Protein AF-A0A8S9IH83-F1 (afdb_monomer)

pLDDT: mean 71.39, std 17.84, range [24.11, 93.56]

Secondary structure (DSSP, 8-state):
-------SSSSPEEEEE---GGG--SS-TT-HHHHHHHHHHHHHHHT-TTS-HHHHHHHHH-SSS-SEEEEEETBTTTB-TT-SS-HHHHHHHHHIIIIITTT-EEEEE-SS-HHHHHHHHHHS-----SEEEETTTTEEEETTTTEE-HHHHHHIIIII--HHHHHHHHHT-TT-EEPPGGG-BTTB--EE---TTHHHHHHHHHHHS-TT-EEE-TTS-EEEHHHHHHHHGGGTTTTTT--EEEEEEEEEEEEEETTEEEEEEEEEEEETTEEEEEEEEEEEEEETTTEEEEEEEEEEE-GGG-S-GGG-----

Organism: Brassica cretica (NCBI:txid69181)

Nearest PDB structures (foldseek):
  1tp6-assembly1_A  TM=5.539E-01  e=1.103E-03  Pseudomonas aeruginosa PAO1
  5bka-assembly1_B  TM=5.378E-01  e=5.089E-03  Streptomyces coelicolor A3(2)
  3s5c-assembly1_B  TM=4.365E-01  e=1.031E-02  uncultured organism
  5iep-assembly1_A  TM=4.487E-01  e=3.985E-02  synthetic construct
  3ke7-assembly1_A  TM=4.371E-01  e=4.482E-02  Parabacteroides distasonis ATCC 8503

Radius of gyration: 20.75 Å; Cα contacts (8 Å, |Δi|>4): 433; chains: 1; bounding box: 52×52×54 Å

Structure (mmCIF, N/CA/C/O backbone):
data_AF-A0A8S9IH83-F1
#
_entry.id   AF-A0A8S9IH83-F1
#
loop_
_atom_site.group_PDB
_atom_site.id
_atom_site.type_symbol
_atom_site.label_atom_id
_atom_site.label_alt_id
_atom_site.label_comp_id
_atom_site.label_asym_id
_atom_site.label_entity_id
_atom_site.label_seq_id
_atom_site.pdbx_PDB_ins_code
_atom_site.Cartn_x
_atom_site.Cartn_y
_atom_site.Cartn_z
_atom_site.occupancy
_atom_site.B_iso_or_equiv
_atom_site.auth_seq_id
_atom_site.auth_comp_id
_atom_site.auth_asym_id
_atom_site.auth_atom_id
_atom_site.pdbx_PDB_model_num
ATOM 1 N N . MET A 1 1 ? 0.457 14.745 -11.390 1.00 24.11 1 MET A N 1
ATOM 2 C CA . MET A 1 1 ? 1.390 14.369 -12.477 1.00 24.11 1 MET A CA 1
ATOM 3 C C . MET A 1 1 ? 2.700 13.972 -11.819 1.00 24.11 1 MET A C 1
ATOM 5 O O . MET A 1 1 ? 3.390 14.857 -11.338 1.00 24.11 1 MET A O 1
ATOM 9 N N . LEU A 1 2 ? 2.994 12.672 -11.710 1.00 27.72 2 LEU A N 1
ATOM 10 C CA . LEU A 1 2 ? 4.306 12.209 -11.247 1.00 27.72 2 LEU A CA 1
ATOM 11 C C . LEU A 1 2 ? 5.343 12.526 -12.332 1.00 27.72 2 LEU A C 1
ATOM 13 O O . LEU A 1 2 ? 5.216 12.048 -13.459 1.00 27.72 2 LEU A O 1
ATOM 17 N N . ILE A 1 3 ? 6.338 13.350 -12.006 1.00 25.12 3 ILE A N 1
ATOM 18 C CA . ILE A 1 3 ? 7.519 13.550 -12.850 1.00 25.12 3 ILE A CA 1
ATOM 19 C C . ILE A 1 3 ? 8.554 12.540 -12.373 1.00 25.12 3 ILE A C 1
ATOM 21 O O . ILE A 1 3 ? 8.961 12.558 -11.215 1.00 25.12 3 ILE A O 1
ATOM 25 N N . MET A 1 4 ? 8.946 11.623 -13.253 1.00 31.64 4 MET A N 1
ATOM 26 C CA . MET A 1 4 ? 9.902 10.569 -12.925 1.00 31.64 4 MET A CA 1
ATOM 27 C C . MET A 1 4 ? 11.182 10.839 -13.691 1.00 31.64 4 MET A C 1
ATOM 29 O O . MET A 1 4 ? 11.148 11.044 -14.901 1.00 31.64 4 MET A O 1
ATOM 33 N N . GLU A 1 5 ? 12.308 10.886 -12.987 1.00 30.52 5 GLU A N 1
ATOM 34 C CA . GLU A 1 5 ? 13.621 11.129 -13.578 1.00 30.52 5 GLU A CA 1
ATOM 35 C C . GLU A 1 5 ? 14.471 9.861 -13.438 1.00 30.52 5 GLU A C 1
ATOM 37 O O . GLU A 1 5 ? 14.475 9.191 -12.405 1.00 30.52 5 GLU A O 1
ATOM 42 N N . ARG A 1 6 ? 15.148 9.466 -14.519 1.00 37.12 6 ARG A N 1
ATOM 43 C CA . ARG A 1 6 ? 15.918 8.218 -14.570 1.00 37.12 6 ARG A CA 1
ATOM 44 C C . ARG A 1 6 ? 17.257 8.392 -13.852 1.00 37.12 6 ARG A C 1
ATOM 46 O O . ARG A 1 6 ? 18.105 9.168 -14.294 1.00 37.12 6 ARG A O 1
ATOM 53 N N . LEU A 1 7 ? 17.487 7.623 -12.788 1.00 37.28 7 LEU A N 1
ATOM 54 C CA . LEU A 1 7 ? 18.784 7.594 -12.112 1.00 37.28 7 LEU A CA 1
ATOM 55 C C . LEU A 1 7 ? 19.846 6.908 -12.986 1.00 37.28 7 LEU A C 1
ATOM 57 O O . LEU A 1 7 ? 19.602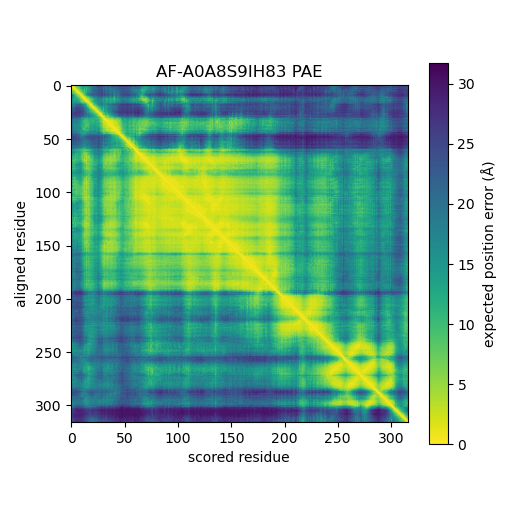 5.868 -13.594 1.00 37.28 7 LEU A O 1
ATOM 61 N N . LYS A 1 8 ? 21.047 7.497 -13.051 1.00 34.47 8 LYS A N 1
ATOM 62 C CA . LYS A 1 8 ? 22.113 7.075 -13.979 1.00 34.47 8 LYS A CA 1
ATOM 63 C C . LYS A 1 8 ? 22.963 5.873 -13.528 1.00 34.47 8 LYS A C 1
ATOM 65 O O . LYS A 1 8 ? 23.776 5.426 -14.327 1.00 34.47 8 LYS A O 1
ATOM 70 N N . SER A 1 9 ? 22.824 5.345 -12.308 1.00 39.47 9 SER A N 1
ATOM 71 C CA . SER A 1 9 ? 23.530 4.133 -11.813 1.00 39.47 9 SER A CA 1
ATOM 72 C C . SER A 1 9 ? 23.097 3.808 -10.363 1.00 39.47 9 SER A C 1
ATOM 74 O O . SER A 1 9 ? 22.584 4.723 -9.710 1.00 39.47 9 SER A O 1
ATOM 76 N N . PRO A 1 10 ? 23.301 2.582 -9.818 1.00 42.28 10 PRO A N 1
ATOM 77 C CA . PRO A 1 10 ? 22.746 2.157 -8.515 1.00 42.28 10 PRO A CA 1
ATOM 78 C C . PRO A 1 10 ? 23.241 3.000 -7.324 1.00 42.28 10 PRO A C 1
ATOM 80 O O . PRO A 1 10 ? 24.338 3.563 -7.410 1.00 42.28 10 PRO A O 1
ATOM 83 N N . PRO A 1 11 ? 22.456 3.106 -6.232 1.00 45.12 11 PRO A N 1
ATOM 84 C CA . PRO A 1 11 ? 21.514 2.087 -5.759 1.00 45.12 11 PRO A CA 1
ATOM 85 C C . PRO A 1 11 ? 20.091 2.189 -6.314 1.00 45.12 11 PRO A C 1
ATOM 87 O O . PRO A 1 11 ? 19.719 3.229 -6.859 1.00 45.12 11 PRO A O 1
ATOM 90 N N . PRO A 1 12 ? 19.314 1.099 -6.188 1.00 51.22 12 PRO A N 1
ATOM 91 C CA . PRO A 1 12 ? 17.915 1.085 -6.570 1.00 51.22 12 PRO A CA 1
ATOM 92 C C . PRO A 1 12 ? 17.086 2.064 -5.744 1.00 51.22 12 PRO A C 1
ATOM 94 O O . PRO A 1 12 ? 17.230 2.149 -4.527 1.00 51.22 12 PRO A O 1
ATOM 97 N N . LEU A 1 13 ? 16.210 2.795 -6.422 1.00 48.22 13 LEU A N 1
ATOM 98 C CA . LEU A 1 13 ? 15.281 3.728 -5.799 1.00 48.22 13 LEU A CA 1
ATOM 99 C C . LEU A 1 13 ? 13.896 3.082 -5.720 1.00 48.22 13 LEU A C 1
ATOM 101 O O . LEU A 1 13 ? 13.363 2.641 -6.738 1.00 48.22 13 LEU A O 1
ATOM 105 N N . MET A 1 14 ? 13.311 3.050 -4.525 1.00 50.41 14 MET A N 1
ATOM 106 C CA . MET A 1 14 ? 11.895 2.743 -4.332 1.00 50.41 14 MET A CA 1
ATOM 107 C C . MET A 1 14 ? 11.146 4.063 -4.161 1.00 50.41 14 MET A C 1
ATOM 109 O O . MET A 1 14 ? 11.411 4.805 -3.216 1.00 50.41 14 MET A O 1
ATOM 113 N N . ILE A 1 15 ? 10.236 4.368 -5.082 1.00 53.69 15 ILE A N 1
ATOM 114 C CA . ILE A 1 15 ? 9.310 5.493 -4.939 1.00 53.69 15 ILE A CA 1
ATOM 115 C C . ILE A 1 15 ? 7.972 4.904 -4.525 1.00 53.69 15 ILE A C 1
ATOM 117 O O . ILE A 1 15 ? 7.373 4.146 -5.288 1.00 53.69 15 ILE A O 1
ATOM 121 N N . VAL A 1 16 ? 7.522 5.245 -3.321 1.00 51.72 16 VAL A N 1
ATOM 122 C CA . VAL A 1 16 ? 6.195 4.871 -2.841 1.00 51.72 16 VAL A CA 1
ATOM 123 C C . VAL A 1 16 ? 5.310 6.110 -2.883 1.00 51.72 16 VAL A C 1
ATOM 125 O O . VAL A 1 16 ? 5.568 7.075 -2.164 1.00 51.72 16 VAL A O 1
ATOM 128 N N . SER A 1 17 ? 4.321 6.120 -3.774 1.00 42.28 17 SER A N 1
ATOM 129 C CA . SER A 1 17 ? 3.335 7.196 -3.864 1.00 42.28 17 SER A CA 1
ATOM 130 C C . SER A 1 17 ? 2.022 6.740 -3.251 1.00 42.28 17 SER A C 1
ATOM 132 O O . SER A 1 17 ? 1.387 5.825 -3.774 1.00 42.28 17 SER A O 1
ATOM 134 N N . ASP A 1 18 ? 1.653 7.444 -2.185 1.00 41.44 18 ASP A N 1
ATOM 135 C CA . ASP A 1 18 ? 0.446 7.277 -1.384 1.00 41.44 18 ASP A CA 1
ATOM 136 C C . ASP A 1 18 ? 0.388 5.922 -0.664 1.00 41.44 18 ASP A C 1
ATOM 138 O O . ASP A 1 18 ? 0.221 4.852 -1.244 1.00 41.44 18 ASP A O 1
ATOM 142 N N . LEU A 1 19 ? 0.636 5.979 0.639 1.00 38.19 19 LEU A N 1
ATOM 143 C CA . LEU A 1 19 ? 0.446 4.866 1.548 1.00 38.19 19 LEU A CA 1
ATOM 144 C C . LEU A 1 19 ? -0.751 5.247 2.399 1.00 38.19 19 LEU A C 1
ATOM 146 O O . LEU A 1 19 ? -0.676 6.233 3.129 1.00 38.19 19 LEU A O 1
ATOM 150 N N . ASP A 1 20 ? -1.799 4.423 2.400 1.00 34.16 20 ASP A N 1
ATOM 151 C CA . ASP A 1 20 ? -2.543 4.253 3.645 1.00 34.16 20 ASP A CA 1
ATOM 152 C C . ASP A 1 20 ? -1.481 4.001 4.730 1.00 34.16 20 ASP A C 1
ATOM 154 O O . ASP A 1 20 ? -0.644 3.107 4.559 1.00 34.16 20 ASP A O 1
ATOM 158 N N . HIS A 1 21 ? -1.474 4.805 5.801 1.00 36.12 21 HIS A N 1
ATOM 159 C CA . HIS A 1 21 ? -0.436 4.925 6.849 1.00 36.12 21 HIS A CA 1
ATOM 160 C C . HIS A 1 21 ? 0.110 3.597 7.433 1.00 36.12 21 HIS A C 1
ATOM 162 O O . HIS A 1 21 ? 1.121 3.571 8.121 1.00 36.12 21 HIS A O 1
ATOM 168 N N . THR A 1 22 ? -0.498 2.465 7.091 1.00 34.47 22 THR A N 1
ATOM 169 C CA . THR A 1 22 ? -0.057 1.080 7.315 1.00 34.47 22 THR A CA 1
ATOM 170 C C . THR A 1 22 ? 1.342 0.698 6.807 1.00 34.47 22 THR A C 1
ATOM 172 O O . THR A 1 22 ? 1.800 -0.391 7.135 1.00 34.47 22 THR A O 1
ATOM 175 N N . MET A 1 23 ? 2.027 1.519 6.001 1.00 30.81 23 MET A N 1
ATOM 176 C CA . MET A 1 23 ? 3.335 1.179 5.402 1.00 30.81 23 MET A CA 1
ATOM 177 C C . MET A 1 23 ? 4.493 2.100 5.824 1.00 30.81 23 MET A C 1
ATOM 179 O O . MET A 1 23 ? 5.610 1.924 5.345 1.00 30.81 23 MET A O 1
ATOM 183 N N . VAL A 1 24 ? 4.266 3.067 6.719 1.00 31.06 24 VAL A N 1
ATOM 184 C CA . VAL A 1 24 ? 5.330 3.955 7.219 1.00 31.06 24 VAL A CA 1
ATOM 185 C C . VAL A 1 24 ? 5.389 3.866 8.737 1.00 31.06 24 VAL A C 1
ATOM 187 O O . VAL A 1 24 ? 4.873 4.730 9.433 1.00 31.06 24 VAL A O 1
ATOM 190 N N . ASP A 1 25 ? 6.040 2.826 9.251 1.00 30.25 25 ASP A N 1
ATOM 191 C CA . ASP A 1 25 ? 6.576 2.880 10.609 1.00 30.25 25 ASP A CA 1
ATOM 192 C C . ASP A 1 25 ? 8.079 2.586 10.574 1.00 30.25 25 ASP A C 1
ATOM 194 O O . ASP A 1 25 ? 8.547 1.654 9.915 1.00 30.25 25 ASP A O 1
ATOM 198 N N . HIS A 1 26 ? 8.842 3.455 11.231 1.00 33.00 26 HIS A N 1
ATOM 199 C CA . HIS A 1 26 ? 10.293 3.562 11.134 1.00 33.00 26 HIS A CA 1
ATOM 200 C C . HIS A 1 26 ? 11.048 2.634 12.088 1.00 33.00 26 HIS A C 1
ATOM 202 O O . HIS A 1 26 ? 12.281 2.659 12.110 1.00 33.00 26 HIS A O 1
ATOM 208 N N . GLN A 1 27 ? 10.351 1.799 12.854 1.00 30.80 27 GLN A N 1
ATOM 209 C CA . GLN A 1 27 ? 10.984 0.825 13.747 1.00 30.80 27 GLN A CA 1
ATOM 210 C C . GLN A 1 27 ? 10.304 -0.540 13.759 1.00 30.80 27 GLN A C 1
ATOM 212 O O . GLN A 1 27 ? 10.763 -1.427 14.481 1.00 30.80 27 GLN A O 1
ATOM 217 N N . ASP A 1 28 ? 9.267 -0.741 12.947 1.00 33.19 28 ASP A N 1
ATOM 218 C CA . ASP A 1 28 ? 8.479 -1.952 13.067 1.00 33.19 28 ASP A CA 1
ATOM 219 C C . ASP A 1 28 ? 9.041 -3.077 12.191 1.00 33.19 28 ASP A C 1
ATOM 221 O O . ASP A 1 28 ? 8.960 -3.070 10.958 1.00 33.19 28 ASP A O 1
ATOM 225 N N . HIS A 1 29 ? 9.605 -4.088 12.853 1.00 36.22 29 HIS A N 1
ATOM 226 C CA . HIS A 1 29 ? 9.922 -5.382 12.249 1.00 36.22 29 HIS A CA 1
ATOM 227 C C . HIS A 1 29 ? 8.660 -6.122 11.753 1.00 36.22 29 HIS A C 1
ATOM 229 O O . HIS A 1 29 ? 8.781 -7.207 11.185 1.00 36.22 29 HIS A O 1
ATOM 235 N N . ASP A 1 30 ? 7.477 -5.522 11.908 1.00 37.59 30 ASP A N 1
ATOM 236 C CA . ASP A 1 30 ? 6.177 -6.126 11.644 1.00 37.59 30 ASP A CA 1
ATOM 237 C C . ASP A 1 30 ? 5.460 -5.568 10.401 1.00 37.59 30 ASP A C 1
ATOM 239 O O . ASP A 1 30 ? 4.333 -5.975 10.105 1.00 37.59 30 ASP A O 1
ATOM 243 N N . ASN A 1 31 ? 6.107 -4.727 9.576 1.00 51.03 31 ASN A N 1
ATOM 244 C CA . ASN A 1 31 ? 5.566 -4.414 8.247 1.00 51.03 31 ASN A CA 1
ATOM 245 C C . ASN A 1 31 ? 5.813 -5.554 7.251 1.00 51.03 31 ASN A C 1
ATOM 247 O O . ASN A 1 31 ? 6.680 -5.507 6.371 1.00 51.03 31 ASN A O 1
ATOM 251 N N . LEU A 1 32 ? 5.049 -6.626 7.430 1.00 56.62 32 LEU A N 1
ATOM 252 C CA . LEU A 1 32 ? 5.285 -7.908 6.783 1.00 56.62 32 LEU A CA 1
ATOM 253 C C . LEU A 1 32 ? 5.215 -7.817 5.243 1.00 56.62 32 LEU A C 1
ATOM 255 O O . LEU A 1 32 ? 5.969 -8.513 4.564 1.00 56.62 32 LEU A O 1
ATOM 259 N N . SER A 1 33 ? 4.371 -6.946 4.672 1.00 52.59 33 SER A N 1
ATOM 260 C CA . SER A 1 33 ? 4.291 -6.752 3.215 1.00 52.59 33 SER A CA 1
ATOM 261 C C . SER A 1 33 ? 5.526 -6.052 2.651 1.00 52.59 33 SER A C 1
ATOM 263 O O . SER A 1 33 ? 6.037 -6.477 1.615 1.00 52.59 33 SER A O 1
ATOM 265 N N . LEU A 1 34 ? 6.065 -5.038 3.339 1.00 57.81 34 LEU A N 1
ATOM 266 C CA . LEU A 1 34 ? 7.340 -4.412 2.962 1.00 57.81 34 LEU A CA 1
ATOM 267 C C . LEU A 1 34 ? 8.513 -5.378 3.114 1.00 57.81 34 LEU A C 1
ATOM 269 O O . LEU A 1 34 ? 9.376 -5.442 2.238 1.00 57.81 34 LEU A O 1
ATOM 273 N N . LEU A 1 35 ? 8.525 -6.181 4.178 1.00 59.31 35 LEU A N 1
ATOM 274 C CA . LEU A 1 35 ? 9.513 -7.246 4.343 1.00 59.31 35 LEU A CA 1
ATOM 275 C C . LEU A 1 35 ? 9.432 -8.269 3.211 1.00 59.31 35 LEU A C 1
ATOM 277 O O . LEU A 1 35 ? 10.471 -8.684 2.696 1.00 59.31 35 LEU A O 1
ATOM 281 N N . ARG A 1 36 ? 8.222 -8.629 2.765 1.00 63.38 36 ARG A N 1
ATOM 282 C CA . ARG A 1 36 ? 8.041 -9.504 1.605 1.00 63.38 36 ARG A CA 1
ATOM 283 C C . ARG A 1 36 ? 8.519 -8.846 0.315 1.00 63.38 36 ARG A C 1
ATOM 285 O O . ARG A 1 36 ? 9.173 -9.520 -0.466 1.00 63.38 36 ARG A O 1
ATOM 292 N N . PHE A 1 37 ? 8.284 -7.552 0.098 1.00 62.06 37 PHE A N 1
ATOM 293 C CA . PHE A 1 37 ? 8.851 -6.838 -1.054 1.00 62.06 37 PHE A CA 1
ATOM 294 C C . PHE A 1 37 ? 10.375 -6.830 -1.049 1.00 62.06 37 PHE A C 1
ATOM 296 O O . PHE A 1 37 ? 10.987 -7.088 -2.084 1.00 62.06 37 PHE A O 1
ATOM 303 N N . ASN A 1 38 ? 10.981 -6.595 0.114 1.00 59.47 38 ASN A N 1
ATOM 304 C CA . ASN A 1 38 ? 12.427 -6.685 0.274 1.00 59.47 38 ASN A CA 1
ATOM 305 C C . ASN A 1 38 ? 12.916 -8.114 0.002 1.00 59.47 38 ASN A C 1
ATOM 307 O O . ASN A 1 38 ? 13.909 -8.290 -0.693 1.00 59.47 38 ASN A O 1
ATOM 311 N N . SER A 1 39 ? 12.192 -9.144 0.451 1.00 62.53 39 SER A N 1
ATOM 312 C CA . SER A 1 39 ? 12.498 -10.540 0.109 1.00 62.53 39 SER A CA 1
ATOM 313 C C . SER A 1 39 ? 12.382 -10.802 -1.394 1.00 62.53 39 SER A C 1
ATOM 315 O O . SER A 1 39 ? 13.299 -11.363 -1.973 1.00 62.53 39 SER A O 1
ATOM 317 N N . LEU A 1 40 ? 11.306 -10.366 -2.051 1.00 61.59 40 LEU A N 1
ATOM 318 C CA . LEU A 1 40 ? 11.108 -10.551 -3.493 1.00 61.59 40 LEU A CA 1
ATOM 319 C C . LEU A 1 40 ? 12.195 -9.841 -4.306 1.00 61.59 40 LEU A C 1
ATOM 321 O O . LEU A 1 40 ? 12.615 -10.324 -5.358 1.00 61.59 40 LEU A O 1
ATOM 325 N N . TRP A 1 41 ? 12.662 -8.701 -3.806 1.00 60.88 41 TRP A N 1
ATOM 326 C CA . TRP A 1 41 ? 13.792 -7.972 -4.359 1.00 60.88 41 TRP A CA 1
ATOM 327 C C . TRP A 1 41 ? 15.109 -8.747 -4.228 1.00 60.88 41 TRP A C 1
ATOM 329 O O . TRP A 1 41 ? 15.873 -8.858 -5.187 1.00 60.88 41 TRP A O 1
ATOM 339 N N . GLU A 1 42 ? 15.366 -9.315 -3.052 1.00 57.97 42 GLU A N 1
ATOM 340 C CA . GLU A 1 42 ? 16.519 -10.176 -2.774 1.00 57.97 42 GLU A CA 1
ATOM 341 C C . GLU A 1 42 ? 16.489 -11.467 -3.603 1.00 57.97 42 GLU A C 1
ATOM 343 O O . GLU A 1 42 ? 17.515 -11.892 -4.135 1.00 57.97 42 GLU A O 1
ATOM 348 N N . ASP A 1 43 ? 15.313 -12.060 -3.786 1.00 58.69 43 ASP A N 1
ATOM 349 C CA . ASP A 1 43 ? 15.116 -13.249 -4.614 1.00 58.69 43 ASP A CA 1
ATOM 350 C C . ASP A 1 43 ? 15.417 -12.934 -6.092 1.00 58.69 43 ASP A C 1
ATOM 352 O O . ASP A 1 43 ? 16.098 -13.708 -6.776 1.00 58.69 43 ASP A O 1
ATOM 356 N N . ALA A 1 44 ? 15.016 -11.746 -6.571 1.00 51.56 44 ALA A N 1
ATOM 357 C CA . ALA A 1 44 ? 15.399 -11.227 -7.889 1.00 51.56 44 ALA A CA 1
ATOM 358 C C . ALA A 1 44 ? 16.920 -11.032 -8.022 1.00 51.56 44 ALA A C 1
ATOM 360 O O . ALA A 1 44 ? 17.490 -11.254 -9.094 1.00 51.56 44 ALA A O 1
ATOM 361 N N . TYR A 1 45 ? 17.585 -10.628 -6.934 1.00 48.94 45 TYR A N 1
ATOM 362 C CA . TYR A 1 45 ? 19.035 -10.442 -6.874 1.00 48.94 45 TYR A CA 1
ATOM 363 C C . TYR A 1 45 ? 19.790 -11.777 -6.942 1.00 48.94 45 TYR A C 1
ATOM 365 O O . TYR A 1 45 ? 20.807 -11.882 -7.632 1.00 48.94 45 TYR A O 1
ATOM 373 N N . ARG A 1 46 ? 19.296 -12.807 -6.245 1.00 48.62 46 ARG A N 1
ATOM 374 C CA . ARG A 1 46 ? 20.000 -14.089 -6.066 1.00 48.62 46 ARG A CA 1
ATOM 375 C C . ARG A 1 46 ? 19.736 -15.117 -7.165 1.00 48.62 46 ARG A C 1
ATOM 377 O O . ARG A 1 46 ? 20.504 -16.072 -7.257 1.00 48.62 46 ARG A O 1
ATOM 384 N N . ARG A 1 47 ? 18.713 -14.924 -8.015 1.00 52.12 47 ARG A N 1
ATOM 385 C CA . ARG A 1 47 ? 18.230 -15.936 -8.986 1.00 52.12 47 ARG A CA 1
ATOM 386 C C . ARG A 1 47 ? 18.031 -17.302 -8.321 1.00 52.12 47 ARG A C 1
ATOM 388 O O . ARG A 1 47 ? 18.462 -18.324 -8.857 1.00 52.12 47 ARG A O 1
ATOM 395 N N . ASP A 1 48 ? 17.446 -17.313 -7.128 1.00 47.44 48 ASP A N 1
ATOM 396 C CA . ASP A 1 48 ? 17.308 -18.559 -6.385 1.00 47.44 48 ASP A CA 1
ATOM 397 C C . ASP A 1 48 ? 16.228 -19.454 -7.015 1.00 47.44 48 ASP A C 1
ATOM 399 O O . ASP A 1 48 ? 15.181 -18.993 -7.472 1.00 47.44 48 ASP A O 1
ATOM 403 N N . SER A 1 49 ? 16.502 -20.755 -7.075 1.00 43.97 49 SER A N 1
ATOM 404 C CA . SER A 1 49 ? 15.772 -21.741 -7.896 1.00 43.97 49 SER A CA 1
ATOM 405 C C . SER A 1 49 ? 14.375 -22.126 -7.377 1.00 43.97 49 SER A C 1
ATOM 407 O O . SER A 1 49 ? 13.739 -23.023 -7.929 1.00 43.97 49 SER A O 1
ATOM 409 N N . LEU A 1 50 ? 13.896 -21.456 -6.323 1.00 47.88 50 LEU A N 1
ATOM 410 C CA . LEU A 1 50 ? 12.632 -21.738 -5.629 1.00 47.88 50 LEU A CA 1
ATOM 411 C C . LEU A 1 50 ? 11.489 -20.772 -5.987 1.00 47.88 50 LEU A C 1
ATOM 413 O O . LEU A 1 50 ? 10.385 -20.907 -5.461 1.00 47.88 50 LEU A O 1
ATOM 417 N N . LEU A 1 51 ? 11.716 -19.808 -6.883 1.00 52.53 51 LEU A N 1
ATOM 418 C CA . LEU A 1 51 ? 10.642 -18.972 -7.421 1.00 52.53 51 LEU A CA 1
ATOM 419 C C . LEU A 1 51 ? 9.698 -19.822 -8.286 1.00 52.53 51 LEU A C 1
ATOM 421 O O . LEU A 1 51 ? 10.134 -20.489 -9.224 1.00 52.53 51 LEU A O 1
ATOM 425 N N . ASP A 1 52 ? 8.395 -19.762 -7.995 1.00 55.12 52 ASP A N 1
ATOM 426 C CA . ASP A 1 52 ? 7.352 -20.370 -8.828 1.00 55.12 52 ASP A CA 1
ATOM 427 C C . ASP A 1 52 ? 7.544 -19.966 -10.308 1.00 55.12 52 ASP A C 1
ATOM 429 O O . ASP A 1 52 ? 7.921 -18.830 -10.616 1.00 55.12 52 ASP A O 1
ATOM 433 N N . THR A 1 53 ? 7.297 -20.881 -11.249 1.00 52.31 53 THR A N 1
ATOM 434 C CA . THR A 1 53 ? 7.713 -20.778 -12.666 1.00 52.31 53 THR A CA 1
ATOM 435 C C . THR A 1 53 ? 7.174 -19.521 -13.369 1.00 52.31 53 THR A C 1
ATOM 437 O O . THR A 1 53 ? 7.729 -19.066 -14.367 1.00 52.31 53 THR A O 1
ATOM 440 N N . LYS A 1 54 ? 6.105 -18.908 -12.846 1.00 50.50 54 LYS A N 1
ATOM 441 C CA . LYS A 1 54 ? 5.553 -17.639 -13.352 1.00 50.50 54 LYS A CA 1
ATOM 442 C C . LYS A 1 54 ? 6.122 -16.387 -12.674 1.00 50.50 54 LYS A C 1
ATOM 444 O O . LYS A 1 54 ? 6.193 -15.356 -13.340 1.00 50.50 54 LYS A O 1
ATOM 449 N N . ASN A 1 55 ? 6.593 -16.471 -11.427 1.00 53.59 55 ASN A N 1
ATOM 450 C CA . ASN A 1 55 ? 7.436 -15.423 -10.835 1.00 53.59 55 ASN A CA 1
ATOM 451 C C . ASN A 1 55 ? 8.742 -15.320 -11.625 1.00 53.59 55 ASN A C 1
ATOM 453 O O . ASN A 1 55 ? 9.193 -14.221 -11.939 1.00 53.59 55 ASN A O 1
ATOM 457 N N . MET A 1 56 ? 9.264 -16.472 -12.059 1.00 52.19 56 MET A N 1
ATOM 458 C CA . MET A 1 56 ? 10.357 -16.553 -13.024 1.00 52.19 56 MET A CA 1
ATOM 459 C C . MET A 1 56 ? 10.084 -15.737 -14.296 1.00 52.19 56 MET A C 1
ATOM 461 O O . MET A 1 56 ? 10.955 -14.973 -14.674 1.00 52.19 56 MET A O 1
ATOM 465 N N . LEU A 1 57 ? 8.893 -15.790 -14.913 1.00 53.28 57 LEU A N 1
ATOM 466 C CA . LEU A 1 57 ? 8.587 -15.020 -16.140 1.00 53.28 57 LEU A CA 1
ATOM 467 C C . LEU A 1 57 ? 8.625 -13.491 -15.945 1.00 53.28 57 LEU A C 1
ATOM 469 O O . LEU A 1 57 ? 9.007 -12.757 -16.855 1.00 53.28 57 LEU A O 1
ATOM 473 N N . ILE A 1 58 ? 8.231 -12.985 -14.772 1.00 56.88 58 ILE A N 1
ATOM 474 C CA . ILE A 1 58 ? 8.351 -11.549 -14.450 1.00 56.88 58 ILE A CA 1
ATOM 475 C C . ILE A 1 58 ? 9.818 -11.180 -14.246 1.00 56.88 58 ILE A C 1
ATOM 477 O O . ILE A 1 58 ? 10.279 -10.149 -14.745 1.00 56.88 58 ILE A O 1
ATOM 481 N N . MET A 1 59 ? 10.558 -12.061 -13.573 1.00 57.34 59 MET A N 1
ATOM 482 C CA . MET A 1 59 ? 11.996 -11.926 -13.364 1.00 57.34 59 MET A CA 1
ATOM 483 C C . MET A 1 59 ? 12.812 -12.164 -14.647 1.00 57.34 59 MET A C 1
ATOM 485 O O . MET A 1 59 ? 13.909 -11.639 -14.757 1.00 57.34 59 MET A O 1
ATOM 489 N N . GLU A 1 60 ? 12.293 -12.860 -15.661 1.00 61.97 60 GLU A N 1
ATOM 490 C CA . GLU A 1 60 ? 12.992 -13.120 -16.931 1.00 61.97 60 GLU A CA 1
ATOM 491 C C . GLU A 1 60 ? 13.256 -11.833 -17.719 1.00 61.97 60 GLU A C 1
ATOM 493 O O . GLU A 1 60 ? 14.276 -11.713 -18.404 1.00 61.97 60 GLU A O 1
ATOM 498 N N . ARG A 1 61 ? 12.366 -10.837 -17.595 1.00 79.75 61 ARG A N 1
ATOM 499 C CA . ARG A 1 61 ? 12.609 -9.495 -18.144 1.00 79.75 61 ARG A CA 1
ATOM 500 C C . ARG A 1 61 ? 13.808 -8.828 -17.462 1.00 79.75 61 ARG A C 1
ATOM 502 O O . ARG A 1 61 ? 14.577 -8.120 -18.117 1.00 79.75 61 ARG A O 1
ATOM 509 N N . LEU A 1 62 ? 13.965 -9.041 -16.158 1.00 72.75 62 LEU A N 1
ATOM 510 C CA . LEU A 1 62 ? 14.981 -8.409 -15.328 1.00 72.75 62 LEU A CA 1
ATOM 511 C C . LEU A 1 62 ? 16.289 -9.207 -15.372 1.00 72.75 62 LEU A C 1
ATOM 513 O O . LEU A 1 62 ? 16.471 -10.226 -14.718 1.00 72.75 62 LEU A O 1
ATOM 517 N N . LYS A 1 63 ? 17.264 -8.713 -16.137 1.00 70.19 63 LYS A N 1
ATOM 518 C CA . LYS A 1 63 ? 18.591 -9.358 -16.244 1.00 70.19 63 LYS A CA 1
ATOM 519 C C . LYS A 1 63 ? 19.488 -9.118 -15.022 1.00 70.19 63 LYS A C 1
ATOM 521 O O . LYS A 1 63 ? 20.484 -9.823 -14.839 1.00 70.19 63 LYS A O 1
ATOM 526 N N . SER A 1 64 ? 19.136 -8.116 -14.227 1.00 67.75 64 SER A N 1
ATOM 527 C CA . SER A 1 64 ? 19.798 -7.642 -13.015 1.00 67.75 64 SER A CA 1
ATOM 528 C C . SER A 1 64 ? 18.734 -7.070 -12.069 1.00 67.75 64 SER A C 1
ATOM 530 O O . SER A 1 64 ? 17.616 -6.813 -12.528 1.00 67.75 64 SER A O 1
ATOM 532 N N . PRO A 1 65 ? 19.069 -6.806 -10.794 1.00 66.19 65 PRO A N 1
ATOM 533 C CA . PRO A 1 65 ? 18.186 -6.071 -9.894 1.00 66.19 65 PRO A CA 1
ATOM 534 C C . PRO A 1 65 ? 17.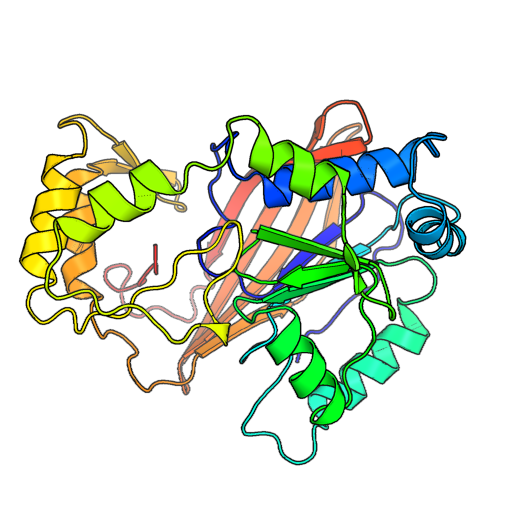681 -4.782 -10.561 1.00 66.19 65 PRO A C 1
ATOM 536 O O . PRO A 1 65 ? 18.488 -4.095 -11.207 1.00 66.19 65 PRO A O 1
ATOM 539 N N . PRO A 1 66 ? 16.382 -4.456 -10.449 1.00 70.56 66 PRO A N 1
ATOM 540 C CA . PRO A 1 66 ? 15.836 -3.255 -11.068 1.00 70.56 66 PRO A CA 1
ATOM 541 C C . PRO A 1 66 ? 16.549 -2.008 -10.527 1.00 70.56 66 PRO A C 1
ATOM 543 O O . PRO A 1 66 ? 16.843 -1.945 -9.340 1.00 70.56 66 PRO A O 1
ATOM 546 N N . PRO A 1 67 ? 16.824 -0.975 -11.334 1.00 69.81 67 PRO A N 1
ATOM 547 C CA . PRO A 1 67 ? 17.329 0.292 -10.811 1.00 69.81 67 PRO A CA 1
ATOM 548 C C . PRO A 1 67 ? 16.215 1.153 -10.184 1.00 69.81 67 PRO A C 1
ATOM 550 O O . PRO A 1 67 ? 16.512 2.100 -9.459 1.00 69.81 67 PRO A O 1
ATOM 553 N N . LEU A 1 68 ? 14.944 0.844 -10.462 1.00 73.31 68 LEU A N 1
ATOM 554 C CA . LEU A 1 68 ? 13.778 1.581 -9.981 1.00 73.31 68 LEU A CA 1
ATOM 555 C C . LEU A 1 68 ? 12.616 0.618 -9.711 1.00 73.31 68 LEU A C 1
ATOM 557 O O . LEU A 1 68 ? 12.283 -0.219 -10.555 1.00 73.31 68 LEU A O 1
ATOM 561 N N . MET A 1 69 ? 11.975 0.782 -8.558 1.00 76.50 69 MET A N 1
ATOM 562 C CA . MET A 1 69 ? 10.663 0.217 -8.252 1.00 76.50 69 MET A CA 1
ATOM 563 C C . MET A 1 69 ? 9.707 1.346 -7.901 1.00 76.50 69 MET A C 1
ATOM 565 O O . MET A 1 69 ? 10.044 2.234 -7.119 1.00 76.50 69 MET A O 1
ATOM 569 N N . ILE A 1 70 ? 8.502 1.279 -8.452 1.00 79.69 70 ILE A N 1
ATOM 570 C CA . ILE A 1 70 ? 7.421 2.187 -8.091 1.00 79.69 70 ILE A CA 1
ATOM 571 C C . ILE A 1 70 ? 6.318 1.394 -7.453 1.00 79.69 70 ILE A C 1
ATOM 573 O O . ILE A 1 70 ? 5.801 0.471 -8.072 1.00 79.69 70 ILE A O 1
ATOM 577 N N . VAL A 1 71 ? 5.955 1.796 -6.246 1.00 78.38 71 VAL A N 1
ATOM 578 C CA . VAL A 1 71 ? 4.795 1.288 -5.533 1.00 78.38 71 VAL A CA 1
ATOM 579 C C . VAL A 1 71 ? 3.791 2.423 -5.468 1.00 78.38 71 VAL A C 1
ATOM 581 O O . VAL A 1 71 ? 4.056 3.453 -4.859 1.00 78.38 71 VAL A O 1
ATOM 584 N N . SER A 1 72 ? 2.661 2.265 -6.138 1.00 81.25 72 SER A N 1
ATOM 585 C CA . SER A 1 72 ? 1.617 3.286 -6.162 1.00 81.25 72 SER A CA 1
ATOM 586 C C . SER A 1 72 ? 0.343 2.739 -5.556 1.00 81.25 72 SER A C 1
ATOM 588 O O . SER A 1 72 ? -0.077 1.645 -5.942 1.00 81.25 72 SER A O 1
ATOM 590 N N . ASP A 1 73 ? -0.314 3.519 -4.697 1.00 81.88 73 ASP A N 1
ATOM 591 C CA . ASP A 1 73 ? -1.739 3.302 -4.469 1.00 81.88 73 ASP A CA 1
ATOM 592 C C . ASP A 1 73 ? -2.530 3.475 -5.778 1.00 81.88 73 ASP A C 1
ATOM 594 O O . ASP A 1 73 ? -2.072 4.112 -6.740 1.00 81.88 73 ASP A O 1
ATOM 598 N N . LEU A 1 74 ? -3.714 2.872 -5.835 1.00 84.38 74 LEU A N 1
ATOM 599 C CA . LEU A 1 74 ? -4.604 2.958 -6.982 1.00 84.38 74 LEU A CA 1
ATOM 600 C C . LEU A 1 74 ? -5.614 4.089 -6.866 1.00 84.38 74 LEU A C 1
ATOM 602 O O . LEU A 1 74 ? -5.647 4.960 -7.733 1.00 84.38 74 LEU A O 1
ATOM 606 N N . ASP A 1 75 ? -6.492 4.034 -5.873 1.00 80.25 75 ASP A N 1
ATOM 607 C CA . ASP A 1 75 ? -7.696 4.856 -5.850 1.00 80.25 75 ASP A CA 1
ATOM 608 C C . ASP A 1 75 ? -7.350 6.289 -5.449 1.00 80.25 75 ASP A C 1
ATOM 610 O O . ASP A 1 75 ? -6.776 6.518 -4.402 1.00 80.25 75 ASP A O 1
ATOM 614 N N . HIS A 1 76 ? -7.706 7.272 -6.278 1.00 72.75 76 HIS A N 1
ATOM 615 C CA . HIS A 1 76 ? -7.369 8.689 -6.071 1.00 72.75 76 HIS A CA 1
ATOM 616 C C . HIS A 1 76 ? -5.875 9.051 -6.182 1.00 72.75 76 HIS A C 1
ATOM 618 O O . HIS A 1 76 ? -5.564 10.242 -6.185 1.00 72.75 76 HIS A O 1
ATOM 624 N N . THR A 1 77 ? -4.991 8.073 -6.414 1.00 75.81 77 THR A N 1
ATOM 625 C CA . THR A 1 77 ? -3.576 8.295 -6.761 1.00 75.81 77 THR A CA 1
ATOM 626 C C . THR A 1 77 ? -3.266 7.954 -8.219 1.00 75.81 77 THR A C 1
ATOM 628 O O . THR A 1 77 ? -3.058 8.861 -9.030 1.00 75.81 77 THR A O 1
ATOM 631 N N . MET A 1 78 ? -3.260 6.670 -8.602 1.00 81.62 78 MET A N 1
ATOM 632 C CA . MET A 1 78 ? -3.021 6.262 -9.997 1.00 81.62 78 MET A CA 1
ATOM 633 C C . MET A 1 78 ? -4.286 6.385 -10.857 1.00 81.62 78 MET A C 1
ATOM 635 O O . MET A 1 78 ? -4.222 6.669 -12.054 1.00 81.62 78 MET A O 1
ATOM 639 N N . VAL A 1 79 ? -5.448 6.163 -10.245 1.00 83.88 79 VAL A N 1
ATOM 640 C CA . VAL A 1 79 ? -6.760 6.204 -10.883 1.00 83.88 79 VAL A CA 1
ATOM 641 C C . VAL A 1 79 ? -7.571 7.349 -10.303 1.00 83.88 79 VAL A C 1
ATOM 643 O O . VAL A 1 79 ? -8.043 7.291 -9.169 1.00 83.88 79 VAL A O 1
ATOM 646 N N . ASP A 1 80 ? -7.811 8.360 -11.132 1.00 81.38 80 ASP A N 1
ATOM 647 C CA . ASP A 1 80 ? -8.830 9.362 -10.853 1.00 81.38 80 ASP A CA 1
ATOM 648 C C . ASP A 1 80 ? -10.195 8.860 -11.356 1.00 81.38 80 ASP A C 1
ATOM 650 O O . ASP A 1 80 ? -10.429 8.656 -12.555 1.00 81.38 80 ASP A O 1
ATOM 654 N N . HIS A 1 81 ? -11.116 8.625 -10.419 1.00 76.81 81 HIS A N 1
ATOM 655 C CA . HIS A 1 81 ? -12.490 8.205 -10.722 1.00 76.81 81 HIS A CA 1
ATOM 656 C C . HIS A 1 81 ? -13.335 9.319 -11.342 1.00 76.81 81 HIS A C 1
ATOM 658 O O . HIS A 1 81 ? -14.392 9.034 -11.898 1.00 76.81 81 HIS A O 1
ATOM 664 N N . GLN A 1 82 ? -12.871 10.568 -11.269 1.00 78.25 82 GLN A N 1
ATOM 665 C CA . GLN A 1 82 ? -13.513 11.735 -11.876 1.00 78.25 82 GLN A CA 1
ATOM 666 C C . GLN A 1 82 ? -12.916 12.085 -13.250 1.00 78.25 82 GLN A C 1
ATOM 668 O O . GLN A 1 82 ? -13.515 12.863 -13.989 1.00 78.25 82 GLN A O 1
ATOM 673 N N . ASP A 1 83 ? -11.772 11.498 -13.622 1.00 79.69 83 ASP A N 1
ATOM 674 C CA . ASP A 1 83 ? -11.189 11.632 -14.961 1.00 79.69 83 ASP A CA 1
ATOM 675 C C . ASP A 1 83 ? -11.828 10.607 -15.910 1.00 79.69 83 ASP A C 1
ATOM 677 O O . ASP A 1 83 ? -11.481 9.420 -15.925 1.00 79.69 83 ASP A O 1
ATOM 681 N N . HIS A 1 84 ? -12.809 11.062 -16.689 1.00 83.81 84 HIS A N 1
ATOM 682 C CA . HIS A 1 84 ? -13.483 10.235 -17.690 1.00 83.81 84 HIS A CA 1
ATOM 683 C C . HIS A 1 84 ? -12.598 9.950 -18.913 1.00 83.81 84 HIS A C 1
ATOM 685 O O . HIS A 1 84 ? -12.724 8.881 -19.513 1.00 83.81 84 HIS A O 1
ATOM 691 N N . ASP A 1 85 ? -11.674 10.855 -19.243 1.00 87.31 85 ASP A N 1
ATOM 692 C CA . ASP A 1 85 ? -10.812 10.746 -20.425 1.00 87.31 85 ASP A CA 1
ATOM 693 C C . ASP A 1 85 ? -9.533 9.942 -20.137 1.00 87.31 85 ASP A C 1
ATOM 695 O O . ASP A 1 85 ? -8.886 9.432 -21.053 1.00 87.31 85 ASP A O 1
ATOM 699 N N . ASN A 1 86 ? -9.179 9.785 -18.858 1.00 89.38 86 ASN A N 1
ATOM 700 C CA . ASN A 1 86 ? -8.002 9.060 -18.371 1.00 89.38 86 ASN A CA 1
ATOM 701 C C . ASN A 1 86 ? -6.681 9.592 -18.957 1.00 89.38 86 ASN A C 1
ATOM 703 O O . ASN A 1 86 ? -5.709 8.843 -19.086 1.00 89.38 86 ASN A O 1
ATOM 707 N N . LEU A 1 87 ? -6.617 10.874 -19.333 1.00 86.62 87 LEU A N 1
ATOM 708 C CA . LEU A 1 87 ? -5.470 11.440 -20.056 1.00 86.62 87 LEU A CA 1
ATOM 709 C C . LEU A 1 87 ? -4.176 11.338 -19.247 1.00 86.62 87 LEU A C 1
ATOM 711 O O . LEU A 1 87 ? -3.119 11.033 -19.801 1.00 86.62 87 LEU A O 1
ATOM 715 N N . SER A 1 88 ? -4.249 11.580 -17.938 1.00 82.00 88 SER A N 1
ATOM 716 C CA . SER A 1 88 ? -3.080 11.487 -17.056 1.00 82.00 88 SER A CA 1
ATOM 717 C C . SER A 1 88 ? -2.585 10.047 -16.930 1.00 82.00 88 SER A C 1
ATOM 719 O O . SER A 1 88 ? -1.380 9.808 -17.012 1.00 82.00 88 SER A O 1
ATOM 721 N N . LEU A 1 89 ? -3.512 9.091 -16.812 1.00 87.69 89 LEU A N 1
ATOM 722 C CA . LEU A 1 89 ? -3.204 7.664 -16.759 1.00 87.69 89 LEU A CA 1
ATOM 723 C C . LEU A 1 89 ? -2.583 7.185 -18.079 1.00 87.69 89 LEU A C 1
ATOM 725 O O . LEU A 1 89 ? -1.543 6.540 -18.072 1.00 87.69 89 LEU A O 1
ATOM 729 N N . LEU A 1 90 ? -3.146 7.570 -19.226 1.00 90.44 90 LEU A N 1
ATOM 730 C CA . LEU A 1 90 ? -2.602 7.218 -20.542 1.00 90.44 90 LEU A CA 1
ATOM 731 C C . LEU A 1 90 ? -1.203 7.808 -20.777 1.00 90.44 90 LEU A C 1
ATOM 733 O O . LEU A 1 90 ? -0.338 7.135 -21.341 1.00 90.44 90 LEU A O 1
ATOM 737 N N . ARG A 1 91 ? -0.947 9.039 -20.313 1.00 86.81 91 ARG A N 1
ATOM 738 C CA . ARG A 1 91 ? 0.394 9.647 -20.350 1.00 86.81 91 ARG A CA 1
ATOM 739 C C . ARG A 1 91 ? 1.388 8.877 -19.490 1.00 86.81 91 ARG A C 1
ATOM 741 O O . ARG A 1 91 ? 2.489 8.601 -19.960 1.00 86.81 91 ARG A O 1
ATOM 748 N N . PHE A 1 92 ? 0.997 8.515 -18.267 1.00 88.44 92 PHE A N 1
ATOM 749 C CA . PHE A 1 92 ? 1.819 7.669 -17.405 1.00 88.44 92 PHE A CA 1
ATOM 750 C C . PHE A 1 92 ? 2.121 6.332 -18.083 1.00 88.44 92 PHE A C 1
ATOM 752 O O . PHE A 1 92 ? 3.284 5.948 -18.166 1.00 88.44 92 PHE A O 1
ATOM 759 N N . ASN A 1 93 ? 1.105 5.671 -18.643 1.00 92.50 93 ASN A N 1
ATOM 760 C CA . ASN A 1 93 ? 1.271 4.393 -19.324 1.00 92.50 93 ASN A CA 1
ATOM 761 C C . ASN A 1 93 ? 2.282 4.485 -20.470 1.00 92.50 93 ASN A C 1
ATOM 763 O O . ASN A 1 93 ? 3.178 3.652 -20.572 1.00 92.50 93 ASN A O 1
ATOM 767 N N . SER A 1 94 ? 2.156 5.516 -21.312 1.00 89.69 94 SER A N 1
ATOM 768 C CA . SER A 1 94 ? 3.070 5.741 -22.433 1.00 89.69 94 SER A CA 1
ATOM 769 C C . SER A 1 94 ? 4.501 5.984 -21.959 1.00 89.69 94 SER A C 1
ATOM 771 O O . SER A 1 94 ? 5.430 5.425 -22.535 1.00 89.69 94 SER A O 1
ATOM 773 N N . LEU A 1 95 ? 4.687 6.803 -20.919 1.00 86.88 95 LEU A N 1
ATOM 774 C CA . LEU A 1 95 ? 6.006 7.082 -20.352 1.00 86.88 95 LEU A CA 1
ATOM 775 C C . LEU A 1 95 ? 6.623 5.826 -19.731 1.00 86.88 95 LEU A C 1
ATOM 777 O O . LEU A 1 95 ? 7.809 5.560 -19.916 1.00 86.88 95 LEU A O 1
ATOM 781 N N . TRP A 1 96 ? 5.828 5.058 -18.986 1.00 91.19 96 TRP A N 1
ATOM 782 C CA . TRP A 1 96 ? 6.291 3.844 -18.333 1.00 91.19 96 TRP A CA 1
ATOM 783 C C . TRP A 1 96 ? 6.755 2.812 -19.356 1.00 91.19 96 TRP A C 1
ATOM 785 O O . TRP A 1 96 ? 7.880 2.330 -19.251 1.00 91.19 96 TRP A O 1
ATOM 795 N N . GLU A 1 97 ? 5.929 2.513 -20.361 1.00 91.56 97 GLU A N 1
ATOM 796 C CA . GLU A 1 97 ? 6.252 1.535 -21.406 1.00 91.56 97 GLU A CA 1
ATOM 797 C C . GLU A 1 97 ? 7.487 1.929 -22.229 1.00 91.56 97 GLU A C 1
ATOM 799 O O . GLU A 1 97 ? 8.337 1.078 -22.491 1.00 91.56 97 GLU A O 1
ATOM 804 N N . ASP A 1 98 ? 7.636 3.211 -22.578 1.00 89.12 98 ASP A N 1
ATOM 805 C CA . ASP A 1 98 ? 8.763 3.688 -23.391 1.00 89.12 98 ASP A CA 1
ATOM 806 C C . ASP A 1 98 ? 10.080 3.775 -22.599 1.00 89.12 98 ASP A C 1
ATOM 808 O O . ASP A 1 98 ? 11.127 3.294 -23.043 1.00 89.12 98 ASP A O 1
ATOM 812 N N . ALA A 1 99 ? 10.042 4.359 -21.396 1.00 84.69 99 ALA A N 1
ATOM 813 C CA . ALA A 1 99 ? 11.258 4.769 -20.694 1.00 84.69 99 ALA A CA 1
ATOM 814 C C . ALA A 1 99 ? 11.681 3.848 -19.538 1.00 84.69 99 ALA A C 1
ATOM 816 O O . ALA A 1 99 ? 12.879 3.775 -19.241 1.00 84.69 99 ALA A O 1
ATOM 817 N N . TYR A 1 100 ? 10.745 3.144 -18.887 1.00 85.94 100 TYR A N 1
ATOM 818 C CA . TYR A 1 100 ? 10.998 2.474 -17.597 1.00 85.94 100 TYR A CA 1
ATOM 819 C C . TYR A 1 100 ? 10.723 0.969 -17.601 1.00 85.94 100 TYR A C 1
ATOM 821 O O . TYR A 1 100 ? 11.418 0.207 -16.925 1.00 85.94 100 TYR A O 1
ATOM 829 N N . ARG A 1 101 ? 9.760 0.500 -18.401 1.00 88.88 101 ARG A N 1
ATOM 830 C CA . ARG A 1 101 ? 9.288 -0.892 -18.421 1.00 88.88 101 ARG A CA 1
ATOM 831 C C . ARG A 1 101 ? 10.401 -1.900 -18.649 1.00 88.88 101 ARG A C 1
ATOM 833 O O . ARG A 1 101 ? 10.272 -3.032 -18.203 1.00 88.88 101 ARG A O 1
ATOM 840 N N . ARG A 1 102 ? 11.480 -1.529 -19.342 1.00 86.94 102 ARG A N 1
ATOM 841 C CA . ARG A 1 102 ? 12.568 -2.447 -19.698 1.00 86.94 102 ARG A CA 1
ATOM 842 C C . ARG A 1 102 ? 13.243 -3.060 -18.476 1.00 86.94 102 ARG A C 1
ATOM 844 O O . ARG A 1 102 ? 13.386 -4.277 -18.427 1.00 86.94 102 ARG A O 1
ATOM 851 N N . ASP A 1 103 ? 13.636 -2.246 -17.506 1.00 82.56 103 ASP A N 1
ATOM 852 C CA . ASP A 1 103 ? 14.477 -2.651 -16.374 1.00 82.56 103 ASP A CA 1
ATOM 853 C C . ASP A 1 103 ? 13.881 -2.290 -15.006 1.00 82.56 103 ASP A C 1
ATOM 855 O O . ASP A 1 103 ? 14.413 -2.734 -14.000 1.00 82.56 103 ASP A O 1
ATOM 859 N N . SER A 1 104 ? 12.762 -1.560 -14.949 1.00 85.06 104 SER A N 1
ATOM 860 C CA . SER A 1 104 ? 12.121 -1.125 -13.696 1.00 85.06 104 SER A CA 1
ATOM 861 C C . SER A 1 104 ? 10.939 -2.019 -13.299 1.00 85.06 104 SER A C 1
ATOM 863 O O . SER A 1 104 ? 10.430 -2.768 -14.135 1.00 85.06 104 SER A O 1
ATOM 865 N N . LEU A 1 105 ? 10.494 -1.954 -12.040 1.00 84.38 105 LEU A N 1
ATOM 866 C CA . LEU A 1 105 ? 9.317 -2.673 -11.529 1.00 84.38 105 LEU A CA 1
ATOM 867 C C . LEU A 1 105 ? 8.147 -1.727 -11.251 1.00 84.38 105 LEU A C 1
ATOM 869 O O . LEU A 1 105 ? 8.316 -0.727 -10.554 1.00 84.38 105 LEU A O 1
ATOM 873 N N . LEU A 1 106 ? 6.965 -2.078 -11.764 1.00 88.12 106 LEU A N 1
ATOM 874 C CA . LEU A 1 106 ? 5.708 -1.414 -11.423 1.00 88.12 106 LEU A CA 1
ATOM 875 C C . LEU A 1 106 ? 4.937 -2.257 -10.419 1.00 88.12 106 LEU A C 1
ATOM 877 O O . LEU A 1 106 ? 4.627 -3.421 -10.683 1.00 88.12 106 LEU A O 1
ATOM 881 N N . VAL A 1 107 ? 4.580 -1.644 -9.303 1.00 85.38 107 VAL A N 1
ATOM 882 C CA . VAL A 1 107 ? 3.793 -2.247 -8.242 1.00 85.38 107 VAL A CA 1
ATOM 883 C C . VAL A 1 107 ? 2.582 -1.372 -7.977 1.00 85.38 107 VAL A C 1
ATOM 885 O O . VAL A 1 107 ? 2.699 -0.166 -7.762 1.00 85.38 107 VAL A O 1
ATOM 888 N N . PHE A 1 108 ? 1.412 -1.992 -7.969 1.00 89.31 108 PHE A N 1
ATOM 889 C CA . PHE A 1 108 ? 0.205 -1.357 -7.458 1.00 89.31 108 PHE A CA 1
ATOM 890 C C . PHE A 1 108 ? -0.103 -1.917 -6.073 1.00 89.31 108 PHE A C 1
ATOM 892 O O . PHE A 1 108 ? -0.008 -3.124 -5.862 1.00 89.31 108 PHE A O 1
ATOM 899 N N . SER A 1 109 ? -0.464 -1.044 -5.143 1.00 84.44 109 SER A N 1
ATOM 900 C CA . SER A 1 109 ? -0.999 -1.382 -3.827 1.00 84.44 109 SER A CA 1
ATOM 901 C C . SER A 1 109 ? -2.424 -0.850 -3.745 1.00 84.44 109 SER A C 1
ATOM 903 O O . SER A 1 109 ? -2.724 0.176 -4.340 1.00 84.44 109 SER A O 1
ATOM 905 N N . THR A 1 110 ? -3.341 -1.569 -3.106 1.00 85.44 110 THR A N 1
ATOM 906 C CA . THR A 1 110 ? -4.725 -1.105 -2.961 1.00 85.44 110 THR A CA 1
ATOM 907 C C . THR A 1 110 ? -5.459 -1.839 -1.845 1.00 85.44 110 THR A C 1
ATOM 909 O O . THR A 1 110 ? -5.257 -3.034 -1.591 1.00 85.44 110 THR A O 1
ATOM 912 N N . ALA A 1 111 ? -6.402 -1.141 -1.213 1.00 85.12 111 ALA A N 1
ATOM 913 C CA . ALA A 1 111 ? -7.361 -1.745 -0.296 1.00 85.12 111 ALA A CA 1
ATOM 914 C C . ALA A 1 111 ? -8.401 -2.640 -1.004 1.00 85.12 111 ALA A C 1
ATOM 916 O O . ALA A 1 111 ? -9.023 -3.492 -0.347 1.00 85.12 111 ALA A O 1
ATOM 917 N N . ARG A 1 112 ? -8.587 -2.482 -2.327 1.00 88.81 112 ARG A N 1
ATOM 918 C CA . ARG A 1 112 ? -9.511 -3.291 -3.139 1.00 88.81 112 ARG A CA 1
ATOM 919 C C . ARG A 1 112 ? -9.183 -4.772 -3.029 1.00 88.81 112 ARG A C 1
ATOM 921 O O . ARG A 1 112 ? -8.020 -5.162 -2.981 1.00 88.81 112 ARG A O 1
ATOM 928 N N . SER A 1 113 ? -10.212 -5.615 -3.056 1.00 90.44 113 SER A N 1
ATOM 929 C CA . SER A 1 113 ? -10.020 -7.060 -3.209 1.00 90.44 113 SER A CA 1
ATOM 930 C C . SER A 1 113 ? -9.504 -7.417 -4.615 1.00 90.44 113 SER A C 1
ATOM 932 O O . SER A 1 113 ? -9.731 -6.655 -5.562 1.00 90.44 113 SER A O 1
ATOM 934 N N . PRO A 1 114 ? -8.904 -8.609 -4.819 1.00 91.38 114 PRO A N 1
ATOM 935 C CA . PRO A 1 114 ? -8.517 -9.079 -6.151 1.00 91.38 114 PRO A CA 1
ATOM 936 C C . PRO A 1 114 ? -9.663 -9.060 -7.166 1.00 91.38 114 PRO A C 1
ATOM 938 O O . PRO A 1 114 ? -9.440 -8.855 -8.357 1.00 91.38 114 PRO A O 1
ATOM 941 N N . ILE A 1 115 ? -10.896 -9.287 -6.702 1.00 91.69 115 ILE A N 1
ATOM 942 C CA . ILE A 1 115 ? -12.093 -9.274 -7.546 1.00 91.69 115 ILE A CA 1
ATOM 943 C C . ILE A 1 115 ? -12.374 -7.844 -8.013 1.00 91.69 115 ILE A C 1
ATOM 945 O O . ILE A 1 115 ? -12.477 -7.610 -9.213 1.00 91.69 115 ILE A O 1
ATOM 949 N N . LEU A 1 116 ? -12.425 -6.879 -7.090 1.00 91.50 116 LEU A N 1
ATOM 950 C CA . LEU A 1 116 ? -12.680 -5.479 -7.437 1.00 91.50 116 LEU A CA 1
ATOM 951 C C . LEU A 1 116 ? -11.561 -4.853 -8.269 1.00 91.50 116 LEU A C 1
ATOM 953 O O . LEU A 1 116 ? -11.831 -4.014 -9.125 1.00 91.50 116 LEU A O 1
ATOM 957 N N . TYR A 1 117 ? -10.312 -5.260 -8.049 1.00 93.19 117 TYR A N 1
ATOM 958 C CA . TYR A 1 117 ? -9.203 -4.838 -8.897 1.00 93.19 117 TYR A CA 1
ATOM 959 C C . TYR A 1 117 ? -9.349 -5.373 -10.333 1.00 93.19 117 TYR A C 1
ATOM 961 O O . TYR A 1 117 ? -9.132 -4.633 -11.290 1.00 93.19 117 TYR A O 1
ATOM 969 N N . LYS A 1 118 ? -9.779 -6.631 -10.516 1.00 93.38 118 LYS A N 1
ATOM 970 C CA . LYS A 1 118 ? -10.050 -7.184 -11.856 1.00 93.38 118 LYS A CA 1
ATOM 971 C C . LYS A 1 118 ? -11.168 -6.444 -12.583 1.00 93.38 118 LYS A C 1
ATOM 973 O O . LYS A 1 118 ? -11.057 -6.271 -13.792 1.00 93.38 118 LYS A O 1
ATOM 978 N N . GLU A 1 119 ? -12.210 -6.012 -11.877 1.00 93.50 119 GLU A N 1
ATOM 979 C CA . GLU A 1 119 ? -13.258 -5.176 -12.476 1.00 93.50 119 GLU A CA 1
ATOM 980 C C . GLU A 1 119 ? -12.715 -3.793 -12.859 1.00 93.50 119 GLU A C 1
ATOM 982 O O . GLU A 1 119 ? -12.879 -3.378 -14.003 1.00 93.50 119 GLU A O 1
ATOM 987 N N . LEU A 1 120 ? -11.933 -3.150 -11.983 1.00 92.88 120 LEU A N 1
ATOM 988 C CA . LEU A 1 120 ? -11.293 -1.864 -12.283 1.00 92.88 120 LEU A CA 1
ATOM 989 C C . LEU A 1 120 ? -10.424 -1.918 -13.550 1.00 92.88 120 LEU A C 1
ATOM 991 O O . LEU A 1 120 ? -10.435 -0.991 -14.355 1.00 92.88 120 LEU A O 1
ATOM 995 N N . ARG A 1 121 ? -9.698 -3.022 -13.769 1.00 93.38 121 ARG A N 1
ATOM 996 C CA . ARG A 1 121 ? -8.885 -3.229 -14.981 1.00 93.38 121 ARG A CA 1
ATOM 997 C C . ARG A 1 121 ? -9.699 -3.304 -16.275 1.00 93.38 121 ARG A C 1
ATOM 999 O O . ARG A 1 121 ? -9.125 -3.128 -17.345 1.00 93.38 121 ARG A O 1
ATOM 1006 N N . LYS A 1 122 ? -10.996 -3.612 -16.202 1.00 93.56 122 LYS A N 1
ATOM 1007 C CA . LYS A 1 122 ? -11.900 -3.581 -17.363 1.00 93.56 122 LYS A CA 1
ATOM 1008 C C . LYS A 1 122 ? -12.434 -2.173 -17.618 1.00 93.56 122 LYS A C 1
ATOM 1010 O O . LYS A 1 122 ? -12.733 -1.839 -18.758 1.00 93.56 122 LYS A O 1
ATOM 1015 N N . GLU A 1 123 ? -12.568 -1.377 -16.562 1.00 92.38 123 GLU A N 1
ATOM 1016 C CA . GLU A 1 123 ? -13.134 -0.025 -16.601 1.00 92.38 123 GLU A CA 1
ATOM 1017 C C . GLU A 1 123 ? -12.101 1.038 -16.984 1.00 92.38 123 GLU A C 1
ATOM 1019 O O . GLU A 1 123 ? -12.421 2.004 -17.675 1.00 92.38 123 GLU A O 1
ATOM 1024 N N . LYS A 1 124 ? -10.859 0.875 -16.522 1.00 92.56 124 LYS A N 1
ATOM 1025 C CA . LYS A 1 124 ? -9.780 1.853 -16.672 1.00 92.56 124 LYS A CA 1
ATOM 1026 C C . LYS A 1 124 ? -8.633 1.260 -17.493 1.00 92.56 124 LYS A C 1
ATOM 1028 O O . LYS A 1 124 ? -8.304 0.087 -17.304 1.00 92.56 124 LYS A O 1
ATOM 1033 N N . PRO A 1 125 ? -7.971 2.050 -18.361 1.00 93.12 125 PRO A N 1
ATOM 1034 C CA . PRO A 1 125 ? -6.853 1.583 -19.178 1.00 93.12 125 PRO A CA 1
ATOM 1035 C C . PRO A 1 125 ? -5.578 1.461 -18.331 1.00 93.12 125 PRO A C 1
ATOM 1037 O O . PRO A 1 125 ? -4.603 2.165 -18.559 1.00 93.12 125 PRO A O 1
ATOM 1040 N N . LEU A 1 126 ? -5.583 0.614 -17.305 1.00 92.44 126 LEU A N 1
ATOM 1041 C CA . LEU A 1 126 ? -4.436 0.409 -16.425 1.00 92.44 126 LEU A CA 1
ATOM 1042 C C . LEU A 1 126 ? -3.369 -0.435 -17.121 1.00 92.44 126 LEU A C 1
ATOM 1044 O O . LEU A 1 126 ? -3.677 -1.457 -17.742 1.00 92.44 126 LEU A O 1
ATOM 1048 N N . LEU A 1 127 ? -2.100 -0.064 -16.937 1.00 93.31 127 LEU A N 1
ATOM 1049 C CA . LEU A 1 127 ? -1.013 -1.000 -17.199 1.00 93.31 127 LEU A CA 1
ATOM 1050 C C . LEU A 1 127 ? -1.155 -2.244 -16.325 1.00 93.31 127 LEU A C 1
ATOM 1052 O O . LEU A 1 127 ? -1.717 -2.221 -15.229 1.00 93.31 127 LEU A O 1
ATOM 1056 N N . THR A 1 128 ? -0.605 -3.346 -16.820 1.00 91.56 128 THR A N 1
ATOM 1057 C CA . THR A 1 128 ? -0.420 -4.529 -15.988 1.00 91.56 128 THR A CA 1
ATOM 1058 C C . THR A 1 128 ? 0.809 -4.302 -15.112 1.00 91.56 128 THR A C 1
ATOM 1060 O O . THR A 1 128 ? 1.907 -4.210 -15.669 1.00 91.56 128 THR A O 1
ATOM 1063 N N . PRO A 1 129 ? 0.667 -4.213 -13.778 1.00 91.50 129 PRO A N 1
ATOM 1064 C CA . PRO A 1 129 ? 1.828 -4.112 -12.914 1.00 91.50 129 PRO A CA 1
ATOM 1065 C C . PRO A 1 129 ? 2.592 -5.442 -12.912 1.00 91.50 129 PRO A C 1
ATOM 1067 O O . PRO A 1 129 ? 2.038 -6.508 -13.200 1.00 91.50 129 PRO A O 1
ATOM 1070 N 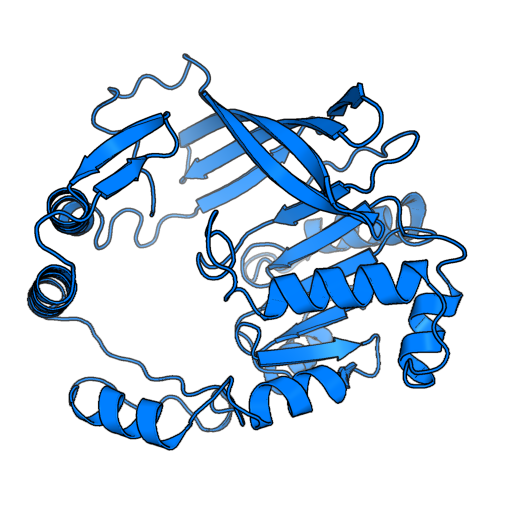N . ASP A 1 130 ? 3.872 -5.386 -12.561 1.00 89.00 130 ASP A N 1
ATOM 1071 C CA . ASP A 1 130 ? 4.656 -6.589 -12.293 1.00 89.00 130 ASP A CA 1
ATOM 1072 C C . ASP A 1 130 ? 4.152 -7.269 -11.007 1.00 89.00 130 ASP A C 1
ATOM 1074 O O . ASP A 1 130 ? 4.014 -8.492 -10.962 1.00 89.00 130 ASP A O 1
ATOM 1078 N N . ILE A 1 131 ? 3.799 -6.474 -9.991 1.00 87.06 131 ILE A N 1
ATOM 1079 C CA . ILE A 1 131 ? 3.259 -6.954 -8.713 1.00 87.06 131 ILE A CA 1
ATOM 1080 C C . ILE A 1 131 ? 1.999 -6.158 -8.363 1.00 87.06 131 ILE A C 1
ATOM 1082 O O . ILE A 1 131 ? 1.966 -4.936 -8.476 1.00 87.06 131 ILE A O 1
ATOM 1086 N N . ILE A 1 132 ? 0.955 -6.842 -7.914 1.00 90.31 132 ILE A N 1
ATOM 1087 C CA . ILE A 1 132 ? -0.236 -6.216 -7.345 1.00 90.31 132 ILE A CA 1
ATOM 1088 C C . ILE A 1 132 ? -0.399 -6.690 -5.908 1.00 90.31 132 ILE A C 1
ATOM 1090 O O . ILE A 1 132 ? -0.434 -7.887 -5.626 1.00 90.31 132 ILE A O 1
ATOM 1094 N N . VAL A 1 133 ? -0.540 -5.727 -5.011 1.00 88.12 133 VAL A N 1
ATOM 1095 C CA . VAL A 1 133 ? -0.915 -5.934 -3.623 1.00 88.12 133 VAL A CA 1
ATOM 1096 C C . VAL A 1 133 ? -2.339 -5.459 -3.456 1.00 88.12 133 VAL A C 1
ATOM 1098 O O . VAL A 1 133 ? -2.679 -4.315 -3.734 1.00 88.12 133 VAL A O 1
ATOM 1101 N N . THR A 1 134 ? -3.186 -6.379 -3.036 1.00 88.81 134 THR A N 1
ATOM 1102 C CA . THR A 1 134 ? -4.611 -6.153 -2.824 1.00 88.81 134 THR A CA 1
ATOM 1103 C C . THR A 1 134 ? -4.956 -6.419 -1.372 1.00 88.81 134 THR A C 1
ATOM 1105 O O . THR A 1 134 ? -4.152 -6.959 -0.606 1.00 88.81 134 THR A O 1
ATOM 1108 N N . SER A 1 135 ? -6.181 -6.070 -0.992 1.00 87.12 135 SER A N 1
ATOM 1109 C CA . SER A 1 135 ? -6.728 -6.424 0.313 1.00 87.12 135 SER A CA 1
ATOM 1110 C C . SER A 1 135 ? -5.883 -5.892 1.473 1.00 87.12 135 SER A C 1
ATOM 1112 O O . SER A 1 135 ? -5.746 -6.573 2.489 1.00 87.12 135 SER A O 1
ATOM 1114 N N . ILE A 1 136 ? -5.347 -4.672 1.328 1.00 81.12 136 ILE A N 1
ATOM 1115 C CA . ILE A 1 136 ? -4.562 -3.987 2.370 1.00 81.12 136 ILE A CA 1
ATOM 1116 C C . ILE A 1 136 ? -3.322 -4.820 2.758 1.00 81.12 136 ILE A C 1
ATOM 1118 O O . ILE A 1 136 ? -3.092 -5.120 3.923 1.00 81.12 136 ILE A O 1
ATOM 1122 N N . GLY A 1 137 ? -2.567 -5.305 1.769 1.00 82.12 137 GLY A N 1
ATOM 1123 C CA . GLY A 1 137 ? -1.320 -6.045 2.021 1.00 82.12 137 GLY A CA 1
ATOM 1124 C C . GLY A 1 137 ? -1.468 -7.558 2.188 1.00 82.12 137 GLY A C 1
ATOM 1125 O O . GLY A 1 137 ? -0.482 -8.287 2.119 1.00 82.12 137 GLY A O 1
ATOM 1126 N N . THR A 1 138 ? -2.686 -8.068 2.363 1.00 82.88 138 THR A N 1
ATOM 1127 C CA . THR A 1 138 ? -2.898 -9.488 2.703 1.00 82.88 138 THR A CA 1
ATOM 1128 C C . THR A 1 138 ? -2.862 -10.430 1.502 1.00 82.88 138 THR A C 1
ATOM 1130 O O . THR A 1 138 ? -2.736 -11.641 1.663 1.00 82.88 138 THR A O 1
ATOM 1133 N N . GLU A 1 139 ? -2.938 -9.898 0.284 1.00 88.25 139 GLU A N 1
ATOM 1134 C CA . GLU A 1 139 ? -2.900 -10.688 -0.944 1.00 88.25 139 GLU A CA 1
ATOM 1135 C C . GLU A 1 139 ? -1.934 -10.054 -1.945 1.00 88.25 139 GLU A C 1
ATOM 1137 O O . GLU A 1 139 ? -2.197 -8.974 -2.475 1.00 88.25 139 GLU A O 1
ATOM 1142 N N . ILE A 1 140 ? -0.834 -10.755 -2.223 1.00 87.12 140 ILE A N 1
ATOM 1143 C CA . ILE A 1 140 ? 0.178 -10.375 -3.213 1.00 87.12 140 ILE A CA 1
ATOM 1144 C C . ILE A 1 140 ? 0.023 -11.291 -4.423 1.00 87.12 140 ILE A C 1
ATOM 1146 O O . ILE A 1 140 ? -0.134 -12.506 -4.273 1.00 87.12 140 ILE A O 1
ATOM 1150 N N . ALA A 1 141 ? 0.045 -10.715 -5.621 1.00 90.31 141 ALA A N 1
ATOM 1151 C CA . ALA A 1 141 ? -0.024 -11.473 -6.857 1.00 90.31 141 ALA A CA 1
ATOM 1152 C C . ALA A 1 141 ? 0.836 -10.869 -7.971 1.00 90.31 141 ALA A C 1
ATOM 1154 O O . ALA A 1 141 ? 1.173 -9.686 -7.966 1.00 90.31 141 ALA A O 1
ATOM 1155 N N . PHE A 1 142 ? 1.155 -11.703 -8.956 1.00 88.12 142 PHE A N 1
ATOM 1156 C CA . PHE A 1 142 ? 2.166 -11.423 -9.965 1.00 88.12 142 PHE A CA 1
ATOM 1157 C C . PHE A 1 142 ? 1.585 -11.369 -11.379 1.00 88.12 142 PHE A C 1
ATOM 1159 O O . PHE A 1 142 ? 0.876 -12.282 -11.831 1.00 88.12 142 PHE A O 1
ATOM 1166 N N . GLY A 1 143 ? 1.935 -10.291 -12.086 1.00 85.50 143 GLY A N 1
ATOM 1167 C CA . GLY A 1 143 ? 1.718 -10.103 -13.516 1.00 85.50 143 GLY A CA 1
ATOM 1168 C C . GLY A 1 143 ? 0.255 -10.136 -13.963 1.00 85.50 143 GLY A C 1
ATOM 1169 O O . GLY A 1 143 ? -0.690 -10.060 -13.178 1.00 85.50 143 GLY A O 1
ATOM 1170 N N . ASN A 1 144 ? 0.052 -10.289 -15.276 1.00 86.94 144 ASN A N 1
ATOM 1171 C CA . ASN A 1 144 ? -1.275 -10.176 -15.895 1.00 86.94 144 ASN A CA 1
ATOM 1172 C C . ASN A 1 144 ? -2.294 -11.187 -15.351 1.00 86.94 144 ASN A C 1
ATOM 1174 O O . ASN A 1 144 ? -3.465 -10.855 -15.159 1.00 86.94 144 ASN A O 1
ATOM 1178 N N . SER A 1 145 ? -1.837 -12.419 -15.112 1.00 87.12 145 SER A N 1
ATOM 1179 C CA . SER A 1 145 ? -2.680 -13.516 -14.623 1.00 87.12 145 SER A CA 1
ATOM 1180 C C . SER A 1 145 ? -3.023 -13.398 -13.136 1.00 87.12 145 SER A C 1
ATOM 1182 O O . SER A 1 145 ? -3.860 -14.168 -12.669 1.00 87.12 145 SER A O 1
ATOM 1184 N N . MET A 1 146 ? -2.403 -12.458 -12.407 1.00 90.56 146 MET A N 1
ATOM 1185 C CA . MET A 1 146 ? -2.513 -12.324 -10.953 1.00 90.56 146 MET A CA 1
ATOM 1186 C C . MET A 1 146 ? -2.268 -13.658 -10.241 1.00 90.56 146 MET A C 1
ATOM 1188 O O . MET A 1 146 ? -3.122 -14.147 -9.499 1.00 90.56 146 MET A O 1
ATOM 1192 N N . VAL A 1 147 ? -1.112 -14.266 -10.507 1.00 89.06 147 VAL A N 1
ATOM 1193 C CA . VAL A 1 147 ? -0.705 -15.510 -9.838 1.00 89.06 147 VAL A CA 1
ATOM 1194 C C . VAL A 1 147 ? -0.422 -15.194 -8.368 1.00 89.06 147 VAL A C 1
ATOM 1196 O O . VAL A 1 147 ? 0.406 -14.318 -8.132 1.00 89.06 147 VAL A O 1
ATOM 1199 N N . PRO A 1 148 ? -1.093 -15.833 -7.394 1.00 89.62 148 PRO A N 1
ATOM 1200 C CA . PRO A 1 148 ? -0.873 -15.538 -5.981 1.00 89.62 148 PRO A CA 1
ATOM 1201 C C . PRO A 1 148 ? 0.546 -15.877 -5.519 1.00 89.62 148 PRO A C 1
ATOM 1203 O O . PRO A 1 148 ? 1.118 -16.883 -5.932 1.00 89.62 148 PRO A O 1
ATOM 1206 N N . ASP A 1 149 ? 1.080 -15.078 -4.600 1.00 85.44 149 ASP A N 1
ATOM 1207 C CA . ASP A 1 149 ? 2.297 -15.415 -3.870 1.00 85.44 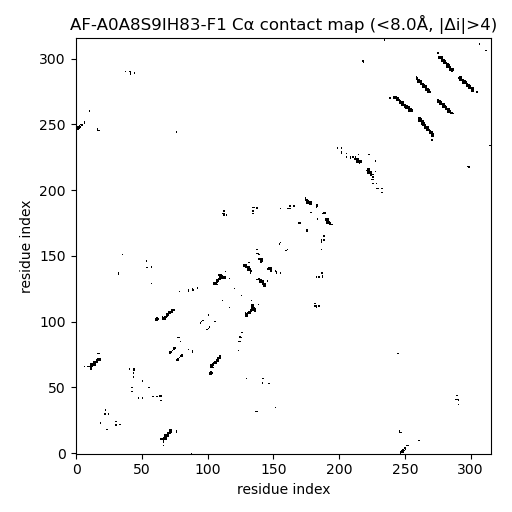149 ASP A CA 1
ATOM 1208 C C . ASP A 1 149 ? 1.995 -16.485 -2.808 1.00 85.44 149 ASP A C 1
ATOM 1210 O O . ASP A 1 149 ? 1.542 -16.190 -1.701 1.00 85.44 149 ASP A O 1
ATOM 1214 N N . HIS A 1 150 ? 2.225 -17.751 -3.150 1.00 86.19 150 HIS A N 1
ATOM 1215 C CA . HIS A 1 150 ? 1.948 -18.870 -2.249 1.00 86.19 150 HIS A CA 1
ATOM 1216 C C . HIS A 1 150 ? 2.786 -18.838 -0.965 1.00 86.19 150 HIS A C 1
ATOM 1218 O O . HIS A 1 150 ? 2.265 -19.170 0.097 1.00 86.19 150 HIS A O 1
ATOM 1224 N N . SER A 1 151 ? 4.040 -18.387 -1.041 1.00 80.50 151 SER A N 1
ATOM 1225 C CA . SER A 1 151 ? 4.914 -18.270 0.132 1.00 80.50 151 SER A CA 1
ATOM 1226 C C . SER A 1 151 ? 4.431 -17.168 1.078 1.00 80.50 151 SER A C 1
ATOM 1228 O O . SER A 1 151 ? 4.466 -17.339 2.298 1.00 80.50 151 SER A O 1
ATOM 1230 N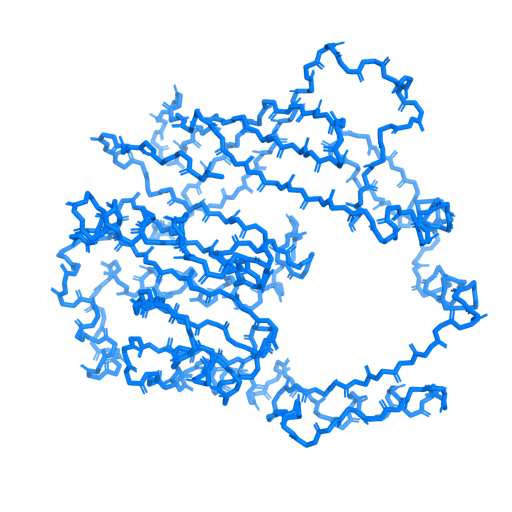 N . TRP A 1 152 ? 3.893 -16.073 0.537 1.00 83.00 152 TRP A N 1
ATOM 1231 C CA . TRP A 1 152 ? 3.242 -15.044 1.346 1.00 83.00 152 TRP A CA 1
ATOM 1232 C C . TRP A 1 152 ? 1.973 -15.558 2.031 1.00 83.00 152 TRP A C 1
ATOM 1234 O O . TRP A 1 152 ? 1.778 -15.346 3.226 1.00 83.00 152 TRP A O 1
ATOM 1244 N N . VAL A 1 153 ? 1.132 -16.295 1.300 1.00 86.06 153 VAL A N 1
ATOM 1245 C CA . VAL A 1 153 ? -0.072 -16.922 1.868 1.00 86.06 153 VAL A CA 1
ATOM 1246 C C . VAL A 1 153 ? 0.292 -17.893 2.993 1.00 86.06 153 VAL A C 1
ATOM 1248 O O . VAL A 1 153 ? -0.367 -17.897 4.030 1.00 86.06 153 VAL A O 1
ATOM 1251 N N . GLU A 1 154 ? 1.337 -18.700 2.809 1.00 85.12 154 GLU A N 1
ATOM 1252 C CA . GLU A 1 154 ? 1.838 -19.614 3.837 1.00 85.12 154 GLU A CA 1
ATOM 1253 C C . GLU A 1 154 ? 2.347 -18.854 5.064 1.00 85.12 154 GLU A C 1
ATOM 1255 O O . GLU A 1 154 ? 1.940 -19.175 6.176 1.00 85.12 154 GLU A O 1
ATOM 1260 N N . THR A 1 155 ? 3.117 -17.781 4.861 1.00 81.88 155 THR A N 1
ATOM 1261 C CA . THR A 1 155 ? 3.582 -16.893 5.941 1.00 81.88 155 THR A CA 1
ATOM 1262 C C . THR A 1 155 ? 2.419 -16.316 6.750 1.00 81.88 155 THR A C 1
ATOM 1264 O O . THR A 1 155 ? 2.466 -16.275 7.976 1.00 81.88 155 THR A O 1
ATOM 1267 N N . LEU A 1 156 ? 1.338 -15.892 6.090 1.00 83.56 156 LEU A N 1
ATOM 1268 C CA . LEU A 1 156 ? 0.153 -15.402 6.798 1.00 83.56 156 LEU A CA 1
ATOM 1269 C C . LEU A 1 156 ? -0.588 -16.512 7.555 1.00 83.56 156 LEU A C 1
ATOM 1271 O O . LEU A 1 156 ? -1.196 -16.243 8.588 1.00 83.56 156 LEU A O 1
ATOM 1275 N N . ASN A 1 157 ? -0.546 -17.751 7.060 1.00 87.31 157 ASN A N 1
ATOM 1276 C CA . ASN A 1 157 ? -1.218 -18.895 7.678 1.00 87.31 157 ASN A CA 1
ATOM 1277 C C . ASN A 1 157 ? -0.502 -19.459 8.916 1.00 87.31 157 ASN A C 1
ATOM 1279 O O . ASN A 1 157 ? -1.146 -20.195 9.660 1.00 87.31 157 ASN A O 1
ATOM 1283 N N . THR A 1 158 ? 0.790 -19.185 9.134 1.00 84.69 158 THR A N 1
ATOM 1284 C CA . THR A 1 158 ? 1.540 -19.779 10.257 1.00 84.69 158 THR A CA 1
ATOM 1285 C C . THR A 1 158 ? 1.159 -19.159 11.598 1.00 84.69 158 THR A C 1
ATOM 1287 O O . THR A 1 158 ? 0.533 -19.797 12.438 1.00 84.69 158 THR A O 1
ATOM 1290 N N . ASP A 1 159 ? 1.557 -17.912 11.811 1.00 77.50 159 ASP A N 1
ATOM 1291 C CA . ASP A 1 159 ? 1.466 -17.202 13.090 1.00 77.50 159 ASP A CA 1
ATOM 1292 C C . ASP A 1 159 ? 1.194 -15.704 12.901 1.00 77.50 159 ASP A C 1
ATOM 1294 O O . ASP A 1 159 ? 1.008 -14.980 13.875 1.00 77.50 159 ASP A O 1
ATOM 1298 N N . LYS A 1 160 ? 1.161 -15.227 11.651 1.00 79.50 160 LYS A N 1
ATOM 1299 C CA . LYS A 1 160 ? 1.050 -13.798 11.335 1.00 79.50 160 LYS A CA 1
ATOM 1300 C C . LYS A 1 160 ? -0.384 -13.294 11.227 1.00 79.50 160 LYS A C 1
ATOM 1302 O O . LYS A 1 160 ? -0.603 -12.087 11.207 1.00 79.50 160 LYS A O 1
ATOM 1307 N N . TRP A 1 161 ? -1.370 -14.188 11.177 1.00 84.94 161 TRP A N 1
ATOM 1308 C CA . TRP A 1 161 ? -2.779 -13.812 11.159 1.00 84.94 161 TRP A CA 1
ATOM 1309 C C . TRP A 1 161 ? -3.645 -14.803 11.935 1.00 84.94 161 TRP A C 1
ATOM 1311 O O . TRP A 1 161 ? -3.599 -16.008 11.702 1.00 84.94 161 TRP A O 1
ATOM 1321 N N . ASN A 1 162 ? -4.514 -14.284 12.804 1.00 86.69 162 ASN A N 1
ATOM 1322 C CA . ASN A 1 162 ? -5.474 -15.082 13.558 1.00 86.69 162 ASN A CA 1
ATOM 1323 C C . ASN A 1 162 ? -6.886 -14.507 13.386 1.00 86.69 162 ASN A C 1
ATOM 1325 O O . ASN A 1 162 ? -7.184 -13.387 13.804 1.00 86.69 162 ASN A O 1
ATOM 1329 N N . ARG A 1 163 ? -7.771 -15.274 12.740 1.00 87.88 163 ARG A N 1
ATOM 1330 C CA . ARG A 1 163 ? -9.132 -14.822 12.430 1.00 87.88 163 ARG A CA 1
ATOM 1331 C C . ARG A 1 163 ? -9.977 -14.702 13.695 1.00 87.88 163 ARG A C 1
ATOM 1333 O O . ARG A 1 163 ? -10.808 -13.798 13.777 1.00 87.88 163 ARG A O 1
ATOM 1340 N N . GLU A 1 164 ? -9.815 -15.637 14.613 1.00 90.00 164 GLU A N 1
ATOM 1341 C CA . GLU A 1 164 ? -10.611 -15.783 15.822 1.00 90.00 164 GLU A CA 1
ATOM 1342 C C . GLU A 1 164 ? -10.384 -14.586 16.744 1.00 90.00 164 GLU A C 1
ATOM 1344 O O . GLU A 1 164 ? -11.362 -13.961 17.146 1.00 90.00 164 GLU A O 1
ATOM 1349 N N . ILE A 1 165 ? -9.124 -14.179 16.939 1.00 88.94 165 ILE A N 1
ATOM 1350 C CA . ILE A 1 165 ? -8.760 -12.978 17.708 1.00 88.94 165 ILE A CA 1
ATOM 1351 C C . ILE A 1 165 ? -9.406 -11.731 17.095 1.00 88.94 165 ILE A C 1
ATOM 1353 O O . ILE A 1 165 ? -10.044 -10.950 17.795 1.00 88.94 165 ILE A O 1
ATOM 1357 N N . VAL A 1 166 ? -9.326 -11.554 15.771 1.00 86.75 166 VAL A N 1
ATOM 1358 C CA . VAL A 1 166 ? -9.948 -10.395 15.105 1.00 86.75 166 VAL A CA 1
ATOM 1359 C C . VAL A 1 166 ? -11.469 -10.393 15.295 1.00 86.75 166 VAL A C 1
ATOM 1361 O O . VAL A 1 166 ? -12.078 -9.339 15.488 1.00 86.75 166 VAL A O 1
ATOM 1364 N N . LEU A 1 167 ? -12.120 -11.556 15.237 1.00 88.56 167 LEU A N 1
ATOM 1365 C CA . LEU A 1 167 ? -13.562 -11.654 15.471 1.00 88.56 167 LEU A CA 1
ATOM 1366 C C . LEU A 1 167 ? -13.933 -11.372 16.929 1.00 88.56 167 LEU A C 1
ATOM 1368 O O . LEU A 1 167 ? -14.918 -10.670 17.154 1.00 88.56 167 LEU A O 1
ATOM 1372 N N . GLU A 1 168 ? -13.151 -11.876 17.882 1.00 89.19 168 GLU A N 1
ATOM 1373 C CA . GLU A 1 168 ? -13.322 -11.635 19.314 1.00 89.19 168 GLU A CA 1
ATOM 1374 C C . GLU A 1 168 ? -13.183 -10.146 19.640 1.00 89.19 168 GLU A C 1
ATOM 1376 O O . GLU A 1 168 ? -14.122 -9.544 20.162 1.00 89.19 168 GLU A O 1
ATOM 1381 N N . GLU A 1 169 ? -12.077 -9.517 19.243 1.00 85.69 169 GLU A N 1
ATOM 1382 C CA . GLU A 1 169 ? -11.827 -8.098 19.507 1.00 85.69 169 GLU A CA 1
ATOM 1383 C C . GLU A 1 169 ? -12.878 -7.209 18.844 1.00 85.69 169 GLU A C 1
ATOM 1385 O O . GLU A 1 169 ? -13.452 -6.325 19.477 1.00 85.69 169 GLU A O 1
ATOM 1390 N N . THR A 1 170 ? -13.227 -7.488 17.584 1.00 85.00 170 THR A N 1
ATOM 1391 C CA . THR A 1 170 ? -14.246 -6.691 16.886 1.00 85.00 170 THR A CA 1
ATOM 1392 C C . THR A 1 170 ? -15.667 -6.918 17.402 1.00 85.00 170 THR A C 1
ATOM 1394 O O . THR A 1 170 ? -16.543 -6.104 17.116 1.00 85.00 170 THR A O 1
ATOM 1397 N N . SER A 1 171 ? -15.930 -7.995 18.152 1.00 86.19 171 SER A N 1
ATOM 1398 C CA . SER A 1 171 ? -17.242 -8.235 18.771 1.00 86.19 171 SER A CA 1
ATOM 1399 C C . SER A 1 171 ? -17.522 -7.316 19.962 1.00 86.19 171 SER A C 1
ATOM 1401 O O . SER A 1 171 ? -18.686 -7.067 20.272 1.00 86.19 171 SER A O 1
ATOM 1403 N N . LYS A 1 172 ? -16.470 -6.754 20.575 1.00 85.81 172 LYS A N 1
ATOM 1404 C CA . LYS A 1 172 ? -16.561 -5.798 21.692 1.00 85.81 172 LYS A CA 1
ATOM 1405 C C . LYS A 1 172 ? -17.157 -4.447 21.272 1.00 85.81 172 LYS A C 1
ATOM 1407 O O . LYS A 1 172 ? -17.509 -3.641 22.127 1.00 85.81 172 LYS A O 1
ATOM 1412 N N . PHE A 1 173 ? -17.299 -4.227 19.966 1.00 83.19 173 PHE A N 1
ATOM 1413 C CA . PHE A 1 173 ? -17.727 -2.977 19.351 1.00 83.19 173 PHE A CA 1
ATOM 1414 C C . PHE A 1 173 ? -19.034 -3.182 18.564 1.00 83.19 173 PHE A C 1
ATOM 1416 O O . PHE A 1 173 ? -18.998 -3.449 17.356 1.00 83.19 173 PHE A O 1
ATOM 1423 N N . PRO A 1 174 ? -20.209 -3.110 19.222 1.00 83.81 174 PRO A N 1
ATOM 1424 C CA . PRO A 1 174 ? -21.501 -3.422 18.598 1.00 83.81 174 PRO A CA 1
ATOM 1425 C C . PRO A 1 174 ? -21.874 -2.475 17.445 1.00 83.81 174 PRO A C 1
ATOM 1427 O O . PRO A 1 174 ? -22.636 -2.847 16.556 1.00 83.81 174 PRO A O 1
ATOM 1430 N N . GLU A 1 175 ? -21.314 -1.270 17.420 1.00 83.94 175 GLU A N 1
ATOM 1431 C CA . GLU A 1 175 ? -21.424 -0.299 16.326 1.00 83.94 175 GLU A CA 1
ATOM 1432 C C . GLU A 1 175 ? -20.696 -0.705 15.031 1.00 83.94 175 GLU A C 1
ATOM 1434 O O . GLU A 1 175 ? -20.945 -0.110 13.977 1.00 83.94 175 GLU A O 1
ATOM 1439 N N . LEU A 1 176 ? -19.813 -1.711 15.068 1.00 85.81 176 LEU A N 1
ATOM 1440 C CA . LEU A 1 176 ? -19.107 -2.194 13.885 1.00 85.81 176 LEU A CA 1
ATOM 1441 C C . LEU A 1 176 ? -19.947 -3.208 13.105 1.00 85.81 176 LEU A C 1
ATOM 1443 O O . LEU A 1 176 ? -20.060 -4.385 13.460 1.00 85.81 176 LEU A O 1
ATOM 1447 N N . THR A 1 177 ? -20.439 -2.780 11.948 1.00 87.75 177 THR A N 1
ATOM 1448 C CA . THR A 1 177 ? -21.172 -3.627 11.004 1.00 87.75 177 THR A CA 1
ATOM 1449 C C . THR A 1 177 ? -20.212 -4.318 10.040 1.00 87.75 177 THR A C 1
ATOM 1451 O O . THR A 1 177 ? -19.314 -3.692 9.481 1.00 87.75 177 THR A O 1
ATOM 1454 N N . LEU A 1 178 ? -20.388 -5.619 9.809 1.00 88.62 178 LEU A N 1
ATOM 1455 C CA . LEU A 1 178 ? -19.571 -6.353 8.843 1.00 88.62 178 LEU A CA 1
ATOM 1456 C C . LEU A 1 178 ? -19.816 -5.838 7.416 1.00 88.62 178 LEU A C 1
ATOM 1458 O O . LEU A 1 178 ? -20.962 -5.708 6.987 1.00 88.62 178 LEU A O 1
ATOM 1462 N N . GLN A 1 179 ? -18.743 -5.566 6.673 1.00 86.25 179 GLN A N 1
ATOM 1463 C CA . GLN A 1 179 ? -18.848 -5.188 5.263 1.00 86.25 179 GLN A CA 1
ATOM 1464 C C . GLN A 1 179 ? -19.242 -6.389 4.377 1.00 86.25 179 GLN A C 1
ATOM 1466 O O . GLN A 1 179 ? -19.091 -7.539 4.809 1.00 86.25 179 GLN A O 1
ATOM 1471 N N . PRO A 1 180 ? -19.728 -6.165 3.136 1.00 85.88 180 PRO A N 1
ATOM 1472 C CA . PRO A 1 180 ? -20.166 -7.232 2.237 1.00 85.88 180 PRO A CA 1
ATOM 1473 C C . PRO A 1 180 ? -19.136 -8.353 2.050 1.00 85.88 180 PRO A C 1
ATOM 1475 O O . PRO A 1 180 ? -17.930 -8.138 2.153 1.00 85.88 180 PRO A O 1
ATOM 1478 N N . LYS A 1 181 ? -19.609 -9.561 1.709 1.00 84.88 181 LYS A N 1
ATOM 1479 C CA . LYS A 1 181 ? -18.754 -10.754 1.531 1.00 84.88 181 LYS A CA 1
ATOM 1480 C C . LYS A 1 181 ? -17.612 -10.549 0.529 1.00 84.88 181 LYS A C 1
ATOM 1482 O O . LYS A 1 181 ? -16.575 -11.179 0.679 1.00 84.88 181 LYS A O 1
ATOM 1487 N N . THR A 1 182 ? -17.792 -9.677 -0.461 1.00 78.94 182 THR A N 1
ATOM 1488 C CA . THR A 1 182 ? -16.773 -9.323 -1.462 1.00 78.94 182 THR A CA 1
ATOM 1489 C C . THR A 1 182 ? -15.549 -8.627 -0.861 1.00 78.94 182 THR A C 1
ATOM 1491 O O . THR A 1 182 ? -14.457 -8.761 -1.405 1.00 78.94 182 THR A O 1
ATOM 1494 N N . GLU A 1 183 ? -15.712 -7.946 0.277 1.00 79.81 183 GLU A N 1
ATOM 1495 C CA . GLU A 1 183 ? -14.635 -7.276 1.020 1.00 79.81 183 GLU A CA 1
ATOM 1496 C C . GLU A 1 183 ? -13.985 -8.157 2.090 1.00 79.81 183 GLU A C 1
ATOM 1498 O O . GLU A 1 183 ? -12.953 -7.800 2.661 1.00 79.81 183 GLU A O 1
ATOM 1503 N N . GLN A 1 184 ? -14.570 -9.322 2.368 1.00 87.88 184 GLN A N 1
ATOM 1504 C CA . GLN A 1 184 ? -14.024 -10.278 3.324 1.00 87.88 184 GLN A CA 1
ATOM 1505 C C . GLN A 1 184 ? -13.073 -11.232 2.601 1.00 87.88 184 GLN A C 1
ATOM 1507 O O . GLN A 1 184 ? -13.468 -11.919 1.657 1.00 87.88 184 GLN A O 1
ATOM 1512 N N . ARG A 1 185 ? -11.824 -11.322 3.063 1.00 90.62 185 ARG A N 1
ATOM 1513 C CA . ARG A 1 185 ? -10.800 -12.217 2.487 1.00 90.62 185 ARG A CA 1
ATOM 1514 C C . ARG A 1 185 ? -10.262 -13.168 3.535 1.00 90.62 185 ARG A C 1
ATOM 1516 O O . ARG A 1 185 ? -10.592 -13.026 4.706 1.00 90.62 185 ARG A O 1
ATOM 1523 N N . LEU A 1 186 ? -9.462 -14.156 3.151 1.00 89.06 186 LEU A N 1
ATOM 1524 C CA . LEU A 1 186 ? -8.949 -15.150 4.099 1.00 89.06 186 LEU A CA 1
ATOM 1525 C C . LEU A 1 186 ? -8.298 -14.470 5.318 1.00 89.06 186 LEU A C 1
ATOM 1527 O O . LEU A 1 186 ? -8.763 -14.680 6.443 1.00 89.06 186 LEU A O 1
ATOM 1531 N N . HIS A 1 187 ? -7.397 -13.523 5.053 1.00 89.50 187 HIS A N 1
ATOM 1532 C CA . HIS A 1 187 ? -6.667 -12.739 6.053 1.00 89.50 187 HIS A CA 1
ATOM 1533 C C . HIS A 1 187 ? -7.130 -11.275 6.171 1.00 89.50 187 HIS A C 1
ATOM 1535 O O . HIS A 1 187 ? -6.397 -10.438 6.666 1.00 89.50 187 HIS A O 1
ATOM 1541 N N . LYS A 1 188 ? -8.356 -10.939 5.733 1.00 86.19 188 LYS A N 1
ATOM 1542 C CA . LYS A 1 188 ? -8.941 -9.582 5.855 1.00 86.19 188 LYS A CA 1
ATOM 1543 C C . LYS A 1 188 ? -10.351 -9.651 6.433 1.00 86.19 188 LYS A C 1
ATOM 1545 O O . LYS A 1 188 ? -11.223 -10.323 5.868 1.00 86.19 188 LYS A O 1
ATOM 1550 N N . ARG A 1 189 ? -10.603 -8.927 7.528 1.00 87.06 189 ARG A N 1
ATOM 1551 C CA . ARG A 1 189 ? -11.947 -8.721 8.100 1.00 87.06 189 ARG A CA 1
ATOM 1552 C C . ARG A 1 189 ? -12.279 -7.243 8.110 1.00 87.06 189 ARG A C 1
ATOM 1554 O O . ARG A 1 189 ? -11.788 -6.511 8.960 1.00 87.06 189 ARG A O 1
ATOM 1561 N N . LEU A 1 190 ? -13.125 -6.814 7.181 1.00 82.50 190 LEU A N 1
ATOM 1562 C CA . LEU A 1 190 ? -13.491 -5.408 7.084 1.00 82.50 190 LEU A CA 1
ATOM 1563 C C . LEU A 1 190 ? -14.835 -5.160 7.766 1.00 82.50 190 LEU A C 1
ATOM 1565 O O . LEU A 1 190 ? -15.844 -5.793 7.440 1.00 82.50 190 LEU A O 1
ATOM 1569 N N . ARG A 1 191 ? -14.856 -4.226 8.712 1.00 83.88 191 ARG A N 1
ATOM 1570 C CA . ARG A 1 191 ? -16.080 -3.725 9.335 1.00 83.88 191 ARG A CA 1
ATOM 1571 C C . ARG A 1 191 ? -16.194 -2.226 9.098 1.00 83.88 191 ARG A C 1
ATOM 1573 O O . ARG A 1 191 ? -15.198 -1.547 8.880 1.00 83.88 191 ARG A O 1
ATOM 1580 N N . ARG A 1 192 ? -17.420 -1.720 9.095 1.00 82.44 192 ARG A N 1
ATOM 1581 C CA . ARG A 1 192 ? -17.747 -0.301 9.001 1.00 82.44 192 ARG A CA 1
ATOM 1582 C C . ARG A 1 192 ? -18.505 0.093 10.258 1.00 82.44 192 ARG A C 1
ATOM 1584 O O . ARG A 1 192 ? -19.505 -0.538 10.583 1.00 82.44 192 ARG A O 1
ATOM 1591 N N . GLY A 1 193 ? -18.058 1.147 10.922 1.00 77.12 193 GLY A N 1
ATOM 1592 C CA . GLY A 1 193 ? -18.809 1.809 11.983 1.00 77.12 193 GLY A CA 1
ATOM 1593 C C . GLY A 1 193 ? -18.899 3.298 11.690 1.00 77.12 193 GLY A C 1
ATOM 1594 O O . GLY A 1 193 ? -17.937 3.893 11.210 1.00 77.12 193 GLY A O 1
ATOM 1595 N N . GL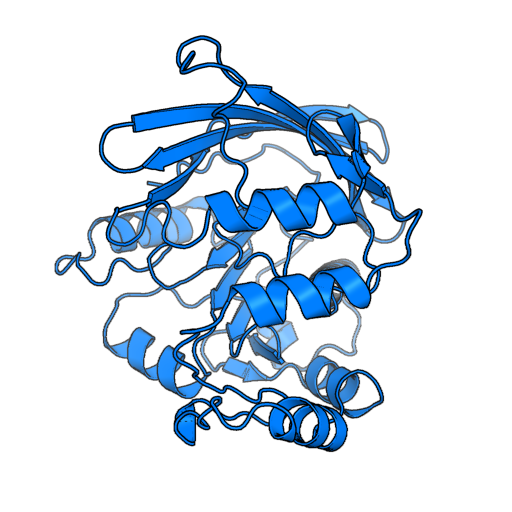U A 1 194 ? -20.052 3.904 11.961 1.00 70.12 194 GLU A N 1
ATOM 1596 C CA . GLU A 1 194 ? -20.117 5.357 12.114 1.00 70.12 194 GLU A CA 1
ATOM 1597 C C . GLU A 1 194 ? -19.565 5.683 13.499 1.00 70.12 194 GLU A C 1
ATOM 1599 O O . GLU A 1 194 ? -20.204 5.381 14.510 1.00 70.12 194 GLU A O 1
ATOM 1604 N N . ILE A 1 195 ? -18.372 6.272 13.564 1.00 64.00 195 ILE A N 1
ATOM 1605 C CA . ILE A 1 195 ? -17.741 6.601 14.842 1.00 64.00 195 ILE A CA 1
ATOM 1606 C C . ILE A 1 195 ? -18.395 7.872 15.410 1.00 64.00 195 ILE A C 1
ATOM 1608 O O . ILE A 1 195 ? -17.834 8.961 15.376 1.00 64.00 195 ILE A O 1
ATOM 1612 N N . LYS A 1 196 ? -19.618 7.736 15.937 1.00 66.56 196 LYS A N 1
ATOM 1613 C CA . LYS A 1 196 ? -20.351 8.824 16.616 1.00 66.56 196 LYS A CA 1
ATOM 1614 C C . LYS A 1 196 ? -19.767 9.178 17.992 1.00 66.56 196 LYS A C 1
ATOM 1616 O O . LYS A 1 196 ? -20.198 10.158 18.583 1.00 66.56 196 LYS A O 1
ATOM 1621 N N . LYS A 1 197 ? -18.836 8.365 18.508 1.00 69.38 197 LYS A N 1
ATOM 1622 C CA . LYS A 1 197 ? -18.173 8.509 19.817 1.00 69.38 197 LYS A CA 1
ATOM 1623 C C . LYS A 1 197 ? -16.658 8.303 19.703 1.00 69.38 197 LYS A C 1
ATOM 1625 O O . LYS A 1 197 ? -16.084 7.481 20.418 1.00 69.38 197 LYS A O 1
ATOM 1630 N N . TYR A 1 198 ? -16.012 8.971 18.749 1.00 75.25 198 TYR A N 1
ATOM 1631 C CA . TYR A 1 198 ? -14.575 8.790 18.486 1.00 75.25 198 TYR A CA 1
ATOM 1632 C C . TYR A 1 198 ? -13.725 9.089 19.725 1.00 75.25 198 TYR A C 1
ATOM 1634 O O . TYR A 1 198 ? -12.695 8.461 19.948 1.00 75.25 198 TYR A O 1
ATOM 1642 N N . GLU A 1 199 ? -14.218 9.969 20.590 1.00 80.44 199 GLU A N 1
ATOM 1643 C CA . GLU A 1 199 ? -13.623 10.342 21.863 1.00 80.44 199 GLU A CA 1
ATOM 1644 C C . GLU A 1 199 ? -13.465 9.145 22.804 1.00 80.44 199 GLU A C 1
ATOM 1646 O O . GLU A 1 199 ? -12.451 9.049 23.490 1.00 80.44 199 GLU A O 1
ATOM 1651 N N . THR A 1 200 ? -14.428 8.214 22.820 1.00 79.06 200 THR A N 1
ATOM 1652 C CA . THR A 1 200 ? -14.352 7.004 23.653 1.00 79.06 200 THR A CA 1
ATOM 1653 C C . THR A 1 200 ? -13.259 6.057 23.158 1.00 79.06 200 THR A C 1
ATOM 1655 O O . THR A 1 200 ? -12.523 5.508 23.975 1.00 79.06 200 THR A O 1
ATOM 1658 N N . TYR A 1 201 ? -13.088 5.909 21.841 1.00 77.25 201 TYR A N 1
ATOM 1659 C CA . TYR A 1 201 ? -12.010 5.081 21.284 1.00 77.25 201 TYR A CA 1
ATOM 1660 C C . TYR A 1 201 ? -10.646 5.730 21.445 1.00 77.25 201 TYR A C 1
ATOM 1662 O O . TYR A 1 201 ? -9.712 5.043 21.835 1.00 77.25 201 TYR A O 1
ATOM 1670 N N . ILE A 1 202 ? -10.527 7.042 21.212 1.00 81.00 202 ILE A N 1
ATOM 1671 C CA . ILE A 1 202 ? -9.274 7.766 21.456 1.00 81.00 202 ILE A CA 1
ATOM 1672 C C . ILE A 1 202 ? -8.888 7.655 22.936 1.00 81.00 202 ILE A C 1
ATOM 1674 O O . ILE A 1 202 ? -7.725 7.411 23.240 1.00 81.00 202 ILE A O 1
ATOM 1678 N N . ALA A 1 203 ? -9.850 7.767 23.860 1.00 84.38 203 ALA A N 1
ATOM 1679 C CA . ALA A 1 203 ? -9.594 7.555 25.283 1.00 84.38 203 ALA A CA 1
ATOM 1680 C C . ALA A 1 203 ? -9.145 6.115 25.580 1.00 84.38 203 ALA A C 1
ATOM 1682 O O . ALA A 1 203 ? -8.146 5.926 26.265 1.00 84.38 203 ALA A O 1
ATOM 1683 N N . SER A 1 204 ? -9.826 5.107 25.027 1.00 82.38 204 SER A N 1
ATOM 1684 C CA . SER A 1 204 ? -9.440 3.699 25.198 1.00 82.38 204 SER A CA 1
ATOM 1685 C C . SER A 1 204 ? -8.057 3.394 24.616 1.00 82.38 204 SER A C 1
ATOM 1687 O O . SER A 1 204 ? -7.287 2.667 25.235 1.00 82.38 204 SER A O 1
ATOM 1689 N N . PHE A 1 205 ? -7.728 3.950 23.448 1.00 79.94 205 PHE A N 1
ATOM 1690 C CA . PHE A 1 205 ? -6.415 3.816 22.818 1.00 79.94 205 PHE A CA 1
ATOM 1691 C C . PHE A 1 205 ? -5.332 4.464 23.684 1.00 79.94 205 PHE A C 1
ATOM 1693 O O . PHE A 1 205 ? -4.325 3.836 23.994 1.00 79.94 205 PHE A O 1
ATOM 1700 N N . LYS A 1 206 ? -5.592 5.677 24.183 1.00 84.00 206 LYS A N 1
ATOM 1701 C CA . LYS A 1 206 ? -4.709 6.381 25.117 1.00 84.00 206 LYS A CA 1
ATOM 1702 C C . LYS A 1 206 ? -4.477 5.602 26.414 1.00 84.00 206 LYS A C 1
ATOM 1704 O O . LYS A 1 206 ? -3.385 5.676 26.971 1.00 84.00 206 LYS A O 1
ATOM 1709 N N . GLU A 1 207 ? -5.493 4.926 26.948 1.00 86.00 207 GLU A N 1
ATOM 1710 C CA . GLU A 1 207 ? -5.391 4.074 28.148 1.00 86.00 207 GLU A CA 1
ATOM 1711 C C . GLU A 1 207 ? -4.607 2.779 27.897 1.00 86.00 207 GLU A C 1
ATOM 1713 O O . GLU A 1 207 ? -3.972 2.272 28.814 1.00 86.00 207 GLU A O 1
ATOM 1718 N N . ALA A 1 208 ? -4.594 2.267 26.664 1.00 81.19 208 ALA A N 1
ATOM 1719 C CA . ALA A 1 208 ? -3.777 1.109 26.301 1.00 81.19 208 ALA A CA 1
ATOM 1720 C C . ALA A 1 208 ? -2.276 1.446 26.178 1.00 81.19 208 ALA A C 1
ATOM 1722 O O . ALA A 1 208 ? -1.432 0.559 26.304 1.00 81.19 208 ALA A O 1
ATOM 1723 N N . CYS A 1 209 ? -1.925 2.713 25.937 1.00 77.75 209 CYS A N 1
ATOM 1724 C CA . CYS A 1 209 ? -0.537 3.166 25.858 1.00 77.75 209 CYS A CA 1
ATOM 1725 C C . CYS A 1 209 ? 0.107 3.312 27.248 1.00 77.75 209 CYS A C 1
ATOM 1727 O O . CYS A 1 209 ? -0.498 3.852 28.175 1.00 77.75 209 CYS A O 1
ATOM 1729 N N . HIS A 1 210 ? 1.377 2.912 27.371 1.00 79.44 210 HIS A N 1
ATOM 1730 C CA . HIS A 1 210 ? 2.157 3.085 28.601 1.00 79.44 210 HIS A CA 1
ATOM 1731 C C . HIS A 1 210 ? 2.285 4.573 28.987 1.00 79.44 210 HIS A C 1
ATOM 1733 O O . HIS A 1 210 ? 2.446 5.429 28.116 1.00 79.44 210 HIS A O 1
ATOM 1739 N N . GLN A 1 211 ? 2.242 4.885 30.291 1.00 84.62 211 GLN A N 1
ATOM 1740 C CA . GLN A 1 211 ? 2.252 6.267 30.802 1.00 84.62 211 GLN A CA 1
ATOM 1741 C C . GLN A 1 211 ? 3.483 7.062 30.346 1.00 84.62 211 GLN A C 1
ATOM 1743 O O . GLN A 1 211 ? 3.360 8.234 30.003 1.00 84.62 211 GLN A O 1
ATOM 1748 N N . ASP A 1 212 ? 4.633 6.391 30.303 1.00 83.56 212 ASP A N 1
ATOM 1749 C CA . ASP A 1 212 ? 5.927 6.975 29.932 1.00 83.56 212 ASP A CA 1
ATOM 1750 C C . ASP A 1 212 ? 6.281 6.773 28.446 1.00 83.56 212 ASP A C 1
ATOM 1752 O O . ASP A 1 212 ? 7.432 6.951 28.054 1.00 83.56 212 ASP A O 1
ATOM 1756 N N . ALA A 1 213 ? 5.329 6.341 27.610 1.00 75.31 213 ALA A N 1
ATOM 1757 C CA . ALA A 1 213 ? 5.587 6.156 26.185 1.00 75.31 213 ALA A CA 1
ATOM 1758 C C . ALA A 1 213 ? 5.868 7.501 25.496 1.00 75.31 213 ALA A C 1
ATOM 1760 O O . ALA A 1 213 ? 5.129 8.476 25.664 1.00 75.31 213 ALA A O 1
ATOM 1761 N N . VAL A 1 214 ? 6.916 7.525 24.674 1.00 76.25 214 VAL A N 1
ATOM 1762 C CA . VAL A 1 214 ? 7.371 8.707 23.934 1.00 76.25 214 VAL A CA 1
ATOM 1763 C C . VAL A 1 214 ? 7.128 8.493 22.443 1.00 76.25 214 VAL A C 1
ATOM 1765 O O . VAL A 1 214 ? 7.437 7.439 21.894 1.00 76.25 214 VAL A O 1
ATOM 1768 N N . PHE A 1 215 ? 6.569 9.507 21.794 1.00 68.94 215 PHE A N 1
ATOM 1769 C CA . PHE A 1 215 ? 6.469 9.632 20.351 1.00 68.94 215 PHE A CA 1
ATOM 1770 C C . PHE A 1 215 ? 7.624 10.500 19.841 1.00 68.94 215 PHE A C 1
ATOM 1772 O O . PHE A 1 215 ? 7.785 11.652 20.254 1.00 68.94 215 PHE A O 1
ATOM 1779 N N . PHE A 1 216 ? 8.421 9.954 18.926 1.00 63.66 216 PHE A N 1
ATOM 1780 C CA . PHE A 1 216 ? 9.470 10.698 18.238 1.00 63.66 216 PHE A CA 1
ATOM 1781 C C . PHE A 1 216 ? 8.866 11.404 17.026 1.00 63.66 216 PHE A C 1
ATOM 1783 O O . PHE A 1 216 ? 8.561 10.785 16.009 1.00 63.66 216 PHE A O 1
ATOM 1790 N N . HIS A 1 217 ? 8.680 12.716 17.137 1.00 59.00 217 HIS A N 1
ATOM 1791 C CA . HIS A 1 217 ? 8.136 13.529 16.062 1.00 59.00 217 HIS A CA 1
ATOM 1792 C C . HIS A 1 217 ? 9.110 13.564 14.868 1.00 59.00 217 HIS A C 1
ATOM 1794 O O . HIS A 1 217 ? 10.309 13.751 15.085 1.00 59.00 217 HIS A O 1
ATOM 1800 N N . PRO A 1 218 ? 8.637 13.504 13.605 1.00 46.91 218 PRO A N 1
ATOM 1801 C CA . PRO A 1 218 ? 9.502 13.545 12.415 1.00 46.91 218 PRO A CA 1
ATOM 1802 C C . PRO A 1 218 ? 10.417 14.778 12.315 1.00 46.91 218 PRO A C 1
ATOM 1804 O O . PRO A 1 218 ? 11.472 14.730 11.691 1.00 46.91 218 PRO A O 1
ATOM 1807 N N . ALA A 1 219 ? 10.052 15.883 12.972 1.00 52.19 219 ALA A N 1
ATOM 1808 C CA . ALA A 1 219 ? 10.914 17.067 13.120 1.00 52.19 219 ALA A CA 1
ATOM 1809 C C . ALA A 1 219 ? 12.069 16.893 14.137 1.00 52.19 219 ALA A C 1
ATOM 1811 O O . ALA A 1 219 ? 12.780 17.853 14.421 1.00 52.19 219 ALA A O 1
ATOM 1812 N N . GLY A 1 220 ? 12.249 15.694 14.700 1.00 51.59 220 GLY A N 1
ATOM 1813 C CA . GLY A 1 220 ? 13.325 15.343 15.631 1.00 51.59 220 GLY A CA 1
ATOM 1814 C C . GLY A 1 220 ? 13.042 15.646 17.105 1.00 51.59 220 GLY A C 1
ATOM 1815 O O . GLY A 1 220 ? 13.954 15.551 17.920 1.00 51.59 220 GLY A O 1
ATOM 1816 N N . GLY A 1 221 ? 11.812 16.031 17.457 1.00 67.12 221 GLY A N 1
ATOM 1817 C CA . GLY A 1 221 ? 11.418 16.322 18.839 1.00 67.12 221 GLY A CA 1
ATOM 1818 C C . GLY A 1 221 ? 10.762 15.125 19.525 1.00 67.12 221 GLY A C 1
ATOM 1819 O O . GLY A 1 221 ? 9.919 14.459 18.933 1.00 67.12 221 GLY A O 1
ATOM 1820 N N . GLU A 1 222 ? 11.095 14.878 20.787 1.00 76.06 222 GLU A N 1
ATOM 1821 C CA . GLU A 1 222 ? 10.391 13.904 21.626 1.00 76.06 222 GLU A CA 1
ATOM 1822 C C . GLU A 1 222 ? 9.129 14.533 22.229 1.00 76.06 222 GLU A C 1
ATOM 1824 O O . GLU A 1 222 ? 9.166 15.643 22.766 1.00 76.06 222 GLU A O 1
ATOM 1829 N N . LYS A 1 223 ? 8.000 13.826 22.147 1.00 77.81 223 LYS A N 1
ATOM 1830 C CA . LYS A 1 223 ? 6.732 14.210 22.780 1.00 77.81 223 LYS A CA 1
ATOM 1831 C C . LYS A 1 223 ? 6.144 13.029 23.539 1.00 77.81 223 LYS A C 1
ATOM 1833 O O . LYS A 1 223 ? 6.349 11.881 23.166 1.00 77.81 223 LYS A O 1
ATOM 1838 N N . SER A 1 224 ? 5.350 13.292 24.572 1.00 84.50 224 SER A N 1
ATOM 1839 C CA . SER A 1 224 ? 4.525 12.250 25.196 1.00 84.50 224 SER A CA 1
ATOM 1840 C C . SER A 1 224 ? 3.587 11.635 24.150 1.00 84.50 224 SER A C 1
ATOM 1842 O O . SER A 1 224 ? 2.870 12.357 23.445 1.00 84.50 224 SER A O 1
ATOM 1844 N N . LEU A 1 225 ? 3.572 10.301 24.044 1.00 81.69 225 LEU A N 1
ATOM 1845 C CA . LEU A 1 225 ? 2.653 9.592 23.148 1.00 81.69 225 LEU A CA 1
ATOM 1846 C C . LEU A 1 225 ? 1.202 9.884 23.543 1.00 81.69 225 LEU A C 1
ATOM 1848 O O . LEU A 1 225 ? 0.357 10.139 22.690 1.00 81.69 225 LEU A O 1
ATOM 1852 N N . ARG A 1 226 ? 0.918 9.913 24.849 1.00 83.75 226 ARG A N 1
ATOM 1853 C CA . ARG A 1 226 ? -0.426 10.182 25.376 1.00 83.75 226 ARG A CA 1
ATOM 1854 C C . ARG A 1 226 ? -0.895 11.607 25.063 1.00 83.75 226 ARG A C 1
ATOM 1856 O O . ARG A 1 226 ? -2.074 11.782 24.762 1.00 83.75 226 ARG A O 1
ATOM 1863 N N . ASP A 1 227 ? 0.006 12.589 25.087 1.00 85.31 227 ASP A N 1
ATOM 1864 C CA . ASP A 1 227 ? -0.316 13.978 24.724 1.00 85.31 227 ASP A CA 1
ATOM 1865 C C . ASP A 1 227 ? -0.521 14.112 23.209 1.00 85.31 227 ASP A C 1
ATOM 1867 O O . ASP A 1 227 ? -1.460 14.765 22.756 1.00 85.31 227 ASP A O 1
ATOM 1871 N N . THR A 1 228 ? 0.292 13.404 22.421 1.00 83.69 228 THR A N 1
ATOM 1872 C CA . THR A 1 228 ? 0.146 13.322 20.958 1.00 83.69 228 THR A CA 1
ATOM 1873 C C . THR A 1 228 ? -1.214 12.721 20.570 1.00 83.69 228 THR A C 1
ATOM 1875 O O . THR A 1 228 ? -1.894 13.224 19.677 1.00 83.69 228 THR A O 1
ATOM 1878 N N . ILE A 1 229 ? -1.675 11.692 21.291 1.00 82.88 229 ILE A N 1
ATOM 1879 C CA . ILE A 1 229 ? -3.009 11.100 21.097 1.00 82.88 229 ILE A CA 1
ATOM 1880 C C . ILE A 1 229 ? -4.133 12.094 21.435 1.00 82.88 229 ILE A C 1
ATOM 1882 O O . ILE A 1 229 ? -5.184 12.076 20.793 1.00 82.88 229 ILE A O 1
ATOM 1886 N N . ASP A 1 230 ? -3.951 12.985 22.411 1.00 84.25 230 ASP A N 1
ATOM 1887 C CA . ASP A 1 230 ? -4.948 14.027 22.681 1.00 84.25 230 ASP A CA 1
ATOM 1888 C C . ASP A 1 230 ? -5.025 15.065 21.557 1.00 84.25 230 ASP A C 1
ATOM 1890 O O . ASP A 1 230 ? -6.122 15.534 21.234 1.00 84.25 230 ASP A O 1
ATOM 1894 N N . GLU A 1 231 ? -3.896 15.391 20.922 1.00 82.50 231 GLU A N 1
ATOM 1895 C CA . GLU A 1 231 ? -3.861 16.286 19.763 1.00 82.50 231 GLU A CA 1
ATOM 1896 C C . GLU A 1 231 ? -4.632 15.715 18.563 1.00 82.50 231 GLU A C 1
ATOM 1898 O O . GLU A 1 231 ? -5.282 16.490 17.856 1.00 82.50 231 GLU A O 1
ATOM 1903 N N . LEU A 1 232 ? -4.674 14.384 18.385 1.00 75.62 232 LEU A N 1
ATOM 1904 C CA . LEU A 1 232 ? -5.420 13.723 17.298 1.00 75.62 232 LEU A CA 1
ATOM 1905 C C . LEU A 1 232 ? -6.893 14.137 17.229 1.00 75.62 232 LEU A C 1
ATOM 1907 O O . LEU A 1 232 ? -7.474 14.211 16.144 1.00 75.62 232 LEU A O 1
ATOM 1911 N N . LYS A 1 233 ? -7.502 14.465 18.374 1.00 74.75 233 LYS A N 1
ATOM 1912 C CA . LYS A 1 233 ? -8.901 14.915 18.445 1.00 74.75 233 LYS A CA 1
ATOM 1913 C C . LYS A 1 233 ? -9.156 16.166 17.604 1.00 74.75 233 LYS A C 1
ATOM 1915 O O . LYS A 1 233 ? -10.254 16.311 17.074 1.00 74.75 233 LYS A O 1
ATOM 1920 N N . LYS A 1 234 ? -8.158 17.049 17.466 1.00 77.19 234 LYS A N 1
ATOM 1921 C CA . LYS A 1 234 ? -8.248 18.292 16.679 1.00 77.19 234 LYS A CA 1
ATOM 1922 C C . LYS A 1 234 ? -8.340 18.024 15.175 1.00 77.19 234 LYS A C 1
ATOM 1924 O O . LYS A 1 234 ? -8.797 18.886 14.432 1.00 77.19 234 LYS A O 1
ATOM 1929 N N . TYR A 1 235 ? -7.910 16.844 14.730 1.00 70.50 235 TYR A N 1
ATOM 1930 C CA . TYR A 1 235 ? -7.834 16.492 13.315 1.00 70.50 235 TYR A CA 1
ATOM 1931 C C . TYR A 1 235 ? -9.023 15.667 12.823 1.00 70.50 235 TYR A C 1
ATOM 1933 O O . TYR A 1 235 ? -9.148 15.449 11.619 1.00 70.50 235 TYR A O 1
ATOM 1941 N N . ASN A 1 236 ? -9.931 15.238 13.705 1.00 69.50 236 ASN A N 1
ATOM 1942 C CA . ASN A 1 236 ? -11.117 14.509 13.270 1.00 69.50 236 ASN A CA 1
ATOM 1943 C C . ASN A 1 236 ? -11.989 15.380 12.347 1.00 69.50 236 ASN A C 1
ATOM 1945 O O . ASN A 1 236 ? -12.418 16.469 12.722 1.00 69.50 236 ASN A O 1
ATOM 1949 N N . GLY A 1 237 ? -12.242 14.899 11.129 1.00 67.12 237 GLY A N 1
ATOM 1950 C CA . GLY A 1 237 ? -12.975 15.644 10.103 1.00 67.12 237 GLY A CA 1
ATOM 1951 C C . GLY A 1 237 ? -12.198 16.816 9.492 1.00 67.12 237 GLY A C 1
ATOM 1952 O O . GLY A 1 237 ? -12.724 17.483 8.597 1.00 67.12 237 GLY A O 1
ATOM 1953 N N . ASN A 1 238 ? -10.951 17.057 9.915 1.00 65.81 238 ASN A N 1
ATOM 1954 C CA . ASN A 1 238 ? -10.085 18.026 9.259 1.00 65.81 238 ASN A CA 1
ATOM 1955 C C . ASN A 1 238 ? -9.845 17.559 7.818 1.00 65.81 238 ASN A C 1
ATOM 1957 O O . ASN A 1 238 ? -9.536 16.396 7.574 1.00 65.81 238 ASN A O 1
ATOM 1961 N N . ARG A 1 239 ? -10.036 18.463 6.855 1.00 66.81 239 ARG A N 1
ATOM 1962 C CA . ARG A 1 239 ? -9.997 18.186 5.406 1.00 66.81 239 ARG A CA 1
ATOM 1963 C C . ARG A 1 239 ? -11.100 17.262 4.866 1.00 66.81 239 ARG A C 1
ATOM 1965 O O . ARG A 1 239 ? -11.041 16.883 3.699 1.00 66.81 239 ARG A O 1
ATOM 1972 N N . SER A 1 240 ? -12.143 16.956 5.643 1.00 67.75 240 SER A N 1
ATOM 1973 C CA . SER A 1 240 ? -13.298 16.203 5.134 1.00 67.75 240 SER A CA 1
ATOM 1974 C C . SER A 1 240 ? -13.942 16.915 3.938 1.00 67.75 240 SER A C 1
ATOM 1976 O O . SER A 1 240 ? -14.233 18.109 3.998 1.00 67.75 240 SER A O 1
ATOM 1978 N N . GLY A 1 241 ? -14.136 16.186 2.836 1.00 72.38 241 GLY A N 1
ATOM 1979 C CA . GLY A 1 241 ? -14.695 16.714 1.586 1.00 72.38 241 GLY A CA 1
ATOM 1980 C C . GLY A 1 241 ? -13.731 17.554 0.739 1.00 72.38 241 GLY A C 1
ATOM 1981 O O . GLY A 1 241 ? -14.105 17.953 -0.364 1.00 72.38 241 GLY A O 1
ATOM 1982 N N . LYS A 1 242 ? -12.501 17.799 1.206 1.00 75.75 242 LYS A N 1
ATOM 1983 C CA . LYS A 1 242 ? -11.480 18.530 0.449 1.00 75.75 242 LYS A CA 1
ATOM 1984 C C 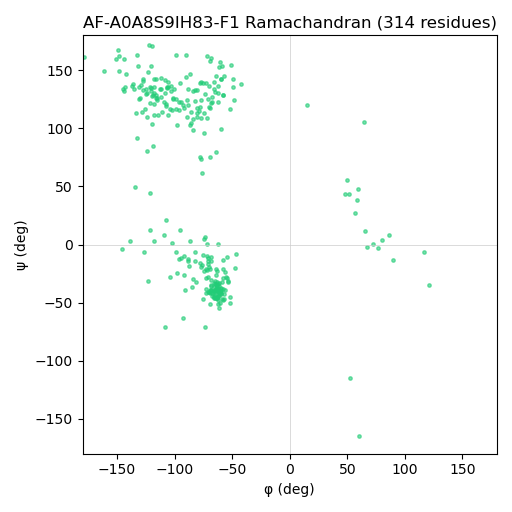. LYS A 1 242 ? -10.691 17.587 -0.451 1.00 75.75 242 LYS A C 1
ATOM 1986 O O . LYS A 1 242 ? -10.435 16.439 -0.092 1.00 75.75 242 LYS A O 1
ATOM 1991 N N . LYS A 1 243 ? -10.266 18.084 -1.614 1.00 71.38 243 LYS A N 1
ATOM 1992 C CA . LYS A 1 243 ? -9.329 17.355 -2.478 1.00 71.38 243 LYS A CA 1
ATOM 1993 C C . LYS A 1 243 ? -7.906 17.540 -1.963 1.00 71.38 243 LYS A C 1
ATOM 1995 O O . LYS A 1 243 ? -7.493 18.667 -1.683 1.00 71.38 243 LYS A O 1
ATOM 2000 N N . PHE A 1 244 ? -7.178 16.435 -1.868 1.00 70.06 244 PHE A N 1
ATOM 2001 C CA . PHE A 1 244 ? -5.795 16.405 -1.423 1.00 70.06 244 PHE A CA 1
ATOM 2002 C C . PHE A 1 244 ? -4.936 15.659 -2.443 1.00 70.06 244 PHE A C 1
ATOM 2004 O O . PHE A 1 244 ? -5.388 14.680 -3.032 1.00 70.06 244 PHE A O 1
ATOM 2011 N N . TRP A 1 245 ? -3.714 16.134 -2.655 1.00 66.88 245 TRP A N 1
ATOM 2012 C CA . TRP A 1 245 ? -2.737 15.517 -3.543 1.00 66.88 245 TRP A CA 1
ATOM 2013 C C . TRP A 1 245 ? -1.371 15.498 -2.875 1.00 66.88 245 TRP A C 1
ATOM 2015 O O . TRP A 1 245 ? -0.941 16.509 -2.317 1.00 66.88 245 TRP A O 1
ATOM 2025 N N . VAL A 1 246 ? -0.661 14.382 -3.014 1.00 69.62 246 VAL A N 1
ATOM 2026 C CA . VAL A 1 246 ? 0.747 14.253 -2.633 1.00 69.62 246 VAL A CA 1
ATOM 2027 C C . VAL A 1 246 ? 1.528 13.770 -3.840 1.00 69.62 246 VAL A C 1
ATOM 2029 O O . VAL A 1 246 ? 1.106 12.851 -4.538 1.00 69.62 246 VAL A O 1
ATOM 2032 N N . TRP A 1 247 ? 2.669 14.388 -4.115 1.00 68.69 247 TRP A N 1
ATOM 2033 C CA . TRP A 1 247 ? 3.575 13.897 -5.148 1.00 68.69 247 TRP A CA 1
ATOM 2034 C C . TRP A 1 247 ? 5.021 14.202 -4.797 1.00 68.69 247 TRP A C 1
ATOM 2036 O O . TRP A 1 247 ? 5.320 15.050 -3.959 1.00 68.69 247 TRP A O 1
ATOM 2046 N N . VAL A 1 248 ? 5.925 13.489 -5.455 1.00 74.06 248 VAL A N 1
ATOM 2047 C CA . VAL A 1 248 ? 7.362 13.710 -5.345 1.00 74.06 248 VAL A CA 1
ATOM 2048 C C . VAL A 1 248 ? 7.867 14.327 -6.647 1.00 74.06 248 VAL A C 1
ATOM 2050 O O . VAL A 1 248 ? 7.406 13.963 -7.729 1.00 74.06 248 VAL A O 1
ATOM 2053 N N . ASP A 1 249 ? 8.799 15.267 -6.534 1.00 74.69 249 ASP A N 1
ATOM 2054 C CA . ASP A 1 249 ? 9.490 15.924 -7.639 1.00 74.69 249 ASP A CA 1
ATOM 2055 C C . ASP A 1 249 ? 11.007 15.958 -7.373 1.00 74.69 249 ASP A C 1
ATOM 2057 O O . ASP A 1 249 ? 11.468 15.756 -6.248 1.00 74.69 249 ASP A O 1
ATOM 2061 N N . GLN A 1 250 ? 11.799 16.201 -8.416 1.00 79.00 250 GLN A N 1
ATOM 2062 C CA . GLN A 1 250 ? 13.250 16.404 -8.344 1.00 79.00 250 GLN A CA 1
ATOM 2063 C C . GLN A 1 250 ? 14.032 15.324 -7.575 1.00 79.00 250 GLN A C 1
ATOM 2065 O O . GLN A 1 250 ? 14.940 15.641 -6.802 1.00 79.00 250 GLN A O 1
ATOM 2070 N N . VAL A 1 251 ? 13.712 14.044 -7.785 1.00 77.12 251 VAL A N 1
ATOM 2071 C CA . VAL A 1 251 ? 14.420 12.949 -7.107 1.00 77.12 251 VAL A CA 1
ATOM 2072 C C . VAL A 1 251 ? 15.853 12.819 -7.620 1.00 77.12 251 VAL A C 1
ATOM 2074 O O . VAL A 1 251 ? 16.092 12.517 -8.788 1.00 77.12 251 VAL A O 1
ATOM 2077 N N . ARG A 1 252 ? 16.831 13.014 -6.734 1.00 76.50 252 ARG A N 1
ATOM 2078 C CA . ARG A 1 252 ? 18.264 13.002 -7.047 1.00 76.50 252 ARG A CA 1
ATOM 2079 C C . ARG A 1 252 ? 19.034 12.199 -6.009 1.00 76.50 252 ARG A C 1
ATOM 2081 O O . ARG A 1 252 ? 18.884 12.411 -4.813 1.00 76.50 252 ARG A O 1
ATOM 2088 N N . VAL A 1 253 ? 19.935 11.332 -6.459 1.00 78.62 253 VAL A N 1
ATOM 2089 C CA . VAL A 1 253 ? 20.956 10.741 -5.581 1.00 78.62 253 VAL A CA 1
ATOM 2090 C C . VAL A 1 253 ? 22.082 11.761 -5.418 1.00 78.62 253 VAL A C 1
ATOM 2092 O O . VAL A 1 253 ? 22.702 12.132 -6.414 1.00 78.62 253 VAL A O 1
ATOM 2095 N N . ILE A 1 254 ? 22.318 12.238 -4.194 1.00 78.38 254 ILE A N 1
ATOM 2096 C CA . ILE A 1 254 ? 23.300 13.297 -3.904 1.00 78.38 254 ILE A CA 1
ATOM 2097 C C . ILE A 1 254 ? 24.642 12.763 -3.401 1.00 78.38 254 ILE A C 1
ATOM 2099 O O . ILE A 1 254 ? 25.650 13.434 -3.597 1.00 78.38 254 ILE A O 1
ATOM 2103 N N . ASP A 1 255 ? 24.677 11.564 -2.817 1.00 72.25 255 ASP A N 1
ATOM 2104 C CA . ASP A 1 255 ? 25.929 10.915 -2.426 1.00 72.25 255 ASP A CA 1
ATOM 2105 C C . ASP A 1 255 ? 25.822 9.388 -2.519 1.00 72.25 255 ASP A C 1
ATOM 2107 O O . ASP A 1 255 ? 24.747 8.805 -2.333 1.00 72.25 255 ASP A O 1
ATOM 2111 N N . LYS A 1 256 ? 26.951 8.749 -2.823 1.00 62.78 256 LYS A N 1
ATOM 2112 C CA . LYS A 1 256 ? 27.128 7.299 -2.903 1.00 62.78 256 LYS A CA 1
ATOM 2113 C C . LYS A 1 256 ? 28.381 6.927 -2.132 1.00 62.78 256 LYS A C 1
ATOM 2115 O O . LYS A 1 256 ? 29.485 6.887 -2.673 1.00 62.78 256 LYS A O 1
ATOM 2120 N N . ILE A 1 257 ? 28.180 6.615 -0.866 1.00 71.69 257 ILE A N 1
ATOM 2121 C CA . ILE A 1 257 ? 29.216 6.073 0.001 1.00 71.69 257 ILE A CA 1
ATOM 2122 C C . ILE A 1 257 ? 29.146 4.540 -0.139 1.00 71.69 257 ILE A C 1
ATOM 2124 O O . ILE A 1 257 ? 28.061 3.988 -0.319 1.00 71.69 257 ILE A O 1
ATOM 2128 N N . PRO A 1 258 ? 30.256 3.787 -0.101 1.00 70.50 258 PRO A N 1
ATOM 2129 C CA . PRO A 1 258 ? 30.180 2.328 -0.104 1.00 70.50 258 PRO A CA 1
ATOM 2130 C C . PRO A 1 258 ? 29.236 1.820 0.997 1.00 70.50 258 PRO A C 1
ATOM 2132 O O . PRO A 1 258 ? 29.461 2.060 2.180 1.00 70.50 258 PRO A O 1
ATOM 2135 N N . GLY A 1 259 ? 28.149 1.156 0.595 1.00 67.56 259 GLY A N 1
ATOM 2136 C CA . GLY A 1 259 ? 27.115 0.674 1.512 1.00 67.56 259 GLY A CA 1
ATOM 2137 C C . GLY A 1 259 ? 26.103 1.722 1.985 1.00 67.56 259 GLY A C 1
ATOM 2138 O O . GLY A 1 259 ? 25.254 1.368 2.792 1.00 67.56 259 GLY A O 1
ATOM 2139 N N . LYS A 1 260 ? 26.136 2.971 1.500 1.00 72.38 260 LYS A N 1
ATOM 2140 C CA . LYS A 1 260 ? 25.140 4.008 1.815 1.00 72.38 260 LYS A CA 1
ATOM 2141 C C . LYS A 1 260 ? 24.809 4.895 0.611 1.00 72.38 260 LYS A C 1
ATOM 2143 O O . LYS A 1 260 ? 25.653 5.195 -0.227 1.00 72.38 260 LYS A O 1
ATOM 2148 N N . CYS A 1 261 ? 23.573 5.357 0.516 1.00 76.38 261 CYS A N 1
ATOM 2149 C CA . CYS A 1 261 ? 23.148 6.299 -0.509 1.00 76.38 261 CYS A CA 1
ATOM 2150 C C . CYS A 1 261 ? 22.270 7.370 0.082 1.00 76.38 261 CYS A C 1
ATOM 2152 O O . CYS A 1 261 ? 21.345 7.073 0.824 1.00 76.38 261 CYS A O 1
ATOM 2154 N N . ILE A 1 262 ? 22.513 8.606 -0.325 1.00 79.31 262 ILE A N 1
ATOM 2155 C CA . ILE A 1 262 ? 21.691 9.726 0.093 1.00 79.31 262 ILE A CA 1
ATOM 2156 C C . ILE A 1 262 ? 20.850 10.166 -1.100 1.00 79.31 262 ILE A C 1
ATOM 2158 O O . ILE A 1 262 ? 21.384 10.555 -2.142 1.00 79.31 262 ILE A O 1
ATOM 2162 N N . VAL A 1 263 ? 19.530 10.093 -0.956 1.00 77.81 263 VAL A N 1
ATOM 2163 C CA . VAL A 1 263 ? 18.559 10.561 -1.949 1.00 77.81 263 VAL A CA 1
ATOM 2164 C C . VAL A 1 263 ? 17.923 11.839 -1.436 1.00 77.81 263 VAL A C 1
ATOM 2166 O O . VAL A 1 263 ? 17.531 11.929 -0.279 1.00 77.81 263 VAL A O 1
ATOM 2169 N N . LYS A 1 264 ? 17.796 12.829 -2.308 1.00 79.56 264 LYS A N 1
ATOM 2170 C CA . LYS A 1 264 ? 17.111 14.086 -2.048 1.00 79.56 264 LYS A CA 1
ATOM 2171 C C . LYS A 1 264 ? 15.964 14.246 -3.035 1.00 79.56 264 LYS A C 1
ATOM 2173 O O . LYS A 1 264 ? 16.155 14.006 -4.222 1.00 79.56 264 LYS A O 1
ATOM 2178 N N . PHE A 1 265 ? 14.797 14.648 -2.557 1.00 78.44 265 PHE A N 1
ATOM 2179 C CA . PHE A 1 265 ? 13.623 14.904 -3.385 1.00 78.44 265 PHE A CA 1
ATOM 2180 C C . PHE A 1 265 ? 12.728 15.967 -2.755 1.00 78.44 265 PHE A C 1
ATOM 2182 O O . PHE A 1 265 ? 12.789 16.199 -1.550 1.00 78.44 265 PHE A O 1
ATOM 2189 N N . ASP A 1 266 ? 11.878 16.592 -3.560 1.00 79.12 266 ASP A N 1
ATOM 2190 C CA . ASP A 1 266 ? 10.857 17.520 -3.084 1.00 79.12 266 ASP A CA 1
ATOM 2191 C C . ASP A 1 266 ? 9.529 16.771 -2.940 1.00 79.12 266 ASP A C 1
ATOM 2193 O O . ASP A 1 266 ? 8.969 16.278 -3.918 1.00 79.12 266 ASP A O 1
ATOM 2197 N N . LYS A 1 267 ? 9.025 16.662 -1.710 1.00 77.62 267 LYS A N 1
ATOM 2198 C CA . LYS A 1 267 ? 7.681 16.166 -1.411 1.00 77.62 267 LYS A CA 1
ATOM 2199 C C . LYS A 1 267 ? 6.721 17.347 -1.439 1.00 77.62 267 LYS A C 1
ATOM 2201 O O . LYS A 1 267 ? 6.857 18.284 -0.654 1.00 77.62 267 LYS A O 1
ATOM 2206 N N . TRP A 1 268 ? 5.734 17.280 -2.311 1.00 75.88 268 TRP A N 1
ATOM 2207 C CA . TRP A 1 268 ? 4.689 18.280 -2.434 1.00 75.88 268 TRP A CA 1
ATOM 2208 C C . TRP A 1 268 ? 3.383 17.762 -1.859 1.00 75.88 268 TRP A C 1
ATOM 2210 O O . TRP A 1 268 ? 3.009 16.611 -2.077 1.00 75.88 268 TRP A O 1
ATOM 2220 N N . GLU A 1 269 ? 2.677 18.644 -1.166 1.00 76.00 269 GLU A N 1
ATOM 2221 C CA . GLU A 1 269 ? 1.330 18.411 -0.661 1.00 76.00 269 GLU A CA 1
ATOM 2222 C C . GLU A 1 269 ? 0.437 19.561 -1.120 1.00 76.00 269 GLU A C 1
ATOM 2224 O O . GLU A 1 269 ? 0.809 20.731 -1.000 1.00 76.00 269 GLU A O 1
ATOM 2229 N N . GLN A 1 270 ? -0.742 19.252 -1.652 1.00 73.62 270 GLN A N 1
ATOM 2230 C CA . GLN A 1 270 ? -1.735 20.250 -2.032 1.00 73.62 270 GLN A CA 1
ATOM 2231 C C . GLN A 1 270 ? -3.093 19.884 -1.445 1.00 73.62 270 GLN A C 1
ATOM 2233 O O . GLN A 1 270 ? -3.584 18.785 -1.675 1.00 73.62 270 GLN A O 1
ATOM 2238 N N . CYS A 1 271 ? -3.707 20.813 -0.718 1.00 76.31 271 CYS A N 1
ATOM 2239 C CA . CYS A 1 271 ? -5.083 20.721 -0.246 1.00 76.31 271 CYS A CA 1
ATOM 2240 C C . CYS A 1 271 ? -5.872 21.868 -0.876 1.00 76.31 271 CYS A C 1
ATOM 2242 O O . CYS A 1 271 ? -5.632 23.024 -0.541 1.00 76.31 271 CYS A O 1
ATOM 2244 N N . GLU A 1 272 ? -6.805 21.559 -1.777 1.00 81.31 272 GLU A N 1
ATOM 2245 C CA . GLU A 1 272 ? -7.498 22.575 -2.587 1.00 81.31 272 GLU A CA 1
ATOM 2246 C C . GLU A 1 272 ? -6.487 23.497 -3.302 1.00 81.31 272 GLU A C 1
ATOM 2248 O O . GLU A 1 272 ? -5.720 23.017 -4.141 1.00 81.31 272 GLU A O 1
ATOM 2253 N N . ASP A 1 273 ? -6.452 24.785 -2.960 1.00 80.69 273 ASP A N 1
ATOM 2254 C CA . ASP A 1 273 ? -5.544 25.778 -3.547 1.00 80.69 273 ASP A CA 1
ATOM 2255 C C . ASP A 1 273 ? -4.249 25.968 -2.735 1.00 80.69 273 ASP A C 1
ATOM 2257 O O . ASP A 1 273 ? -3.289 26.575 -3.217 1.00 80.69 273 ASP A O 1
ATOM 2261 N N . GLU A 1 274 ? -4.186 25.435 -1.511 1.00 80.25 274 GLU A N 1
ATOM 2262 C CA . GLU A 1 274 ? -3.006 25.541 -0.656 1.00 80.25 274 GLU A CA 1
ATOM 2263 C C . GLU A 1 274 ? -1.978 24.477 -1.026 1.00 80.25 274 GLU A C 1
ATOM 2265 O O . GLU A 1 274 ? -2.255 23.278 -0.973 1.00 80.25 274 GLU A O 1
ATOM 2270 N N . ARG A 1 275 ? -0.759 24.912 -1.358 1.00 80.25 275 ARG A N 1
ATOM 2271 C CA . ARG A 1 275 ? 0.355 24.032 -1.713 1.00 80.25 275 ARG A CA 1
ATOM 2272 C C . ARG A 1 275 ? 1.528 24.227 -0.762 1.00 80.25 275 ARG A C 1
ATOM 2274 O O . ARG A 1 275 ? 1.967 25.352 -0.537 1.00 80.25 275 ARG A O 1
ATOM 2281 N N . LYS A 1 276 ? 2.072 23.119 -0.265 1.00 81.25 276 LYS A N 1
ATOM 2282 C CA . LYS A 1 276 ? 3.259 23.064 0.590 1.00 81.25 276 LYS A CA 1
ATOM 2283 C C . LYS A 1 276 ? 4.317 22.172 -0.048 1.00 81.25 276 LYS A C 1
ATOM 2285 O O . LYS A 1 276 ? 3.994 21.221 -0.760 1.00 81.25 276 LYS A O 1
ATOM 2290 N N . CYS A 1 277 ? 5.580 22.501 0.197 1.00 80.62 277 CYS A N 1
ATOM 2291 C CA . CYS A 1 277 ? 6.722 21.726 -0.265 1.00 80.62 277 CYS A CA 1
ATOM 2292 C C . CYS A 1 277 ? 7.660 21.436 0.899 1.00 80.62 277 CYS A C 1
ATOM 2294 O O . CYS A 1 277 ? 7.970 22.323 1.701 1.00 80.62 277 CYS A O 1
ATOM 2296 N N . CYS A 1 278 ? 8.138 20.202 0.944 1.00 79.62 278 CYS A N 1
ATOM 2297 C CA . CYS A 1 278 ? 9.171 19.753 1.845 1.00 79.62 278 CYS A CA 1
ATOM 2298 C C . CYS A 1 278 ? 10.300 19.109 1.049 1.00 79.62 278 CYS A C 1
ATOM 2300 O O . CYS A 1 278 ? 10.126 18.054 0.437 1.00 79.62 278 CYS A O 1
ATOM 2302 N N . THR A 1 279 ? 11.487 19.699 1.104 1.00 80.25 279 THR A N 1
ATOM 2303 C CA . THR A 1 279 ? 12.684 19.043 0.598 1.00 80.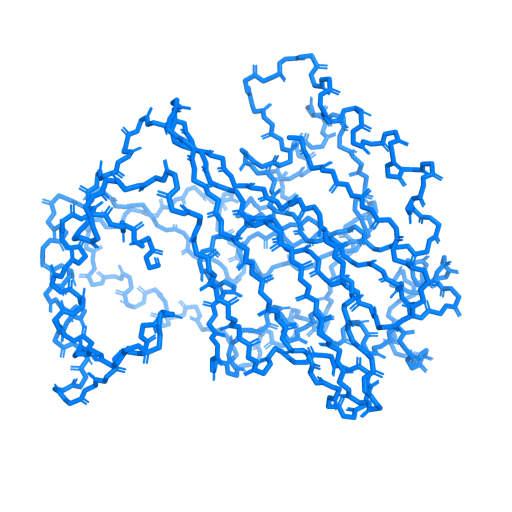25 279 THR A CA 1
ATOM 2304 C C . THR A 1 279 ? 13.092 17.956 1.589 1.00 80.25 279 THR A C 1
ATOM 2306 O O . THR A 1 279 ? 13.509 18.229 2.716 1.00 80.25 279 THR A O 1
ATOM 2309 N N . THR A 1 280 ? 12.983 16.705 1.155 1.00 74.00 280 THR A N 1
ATOM 2310 C CA . THR A 1 280 ? 13.288 15.509 1.936 1.00 74.00 280 THR A CA 1
ATOM 2311 C C . THR A 1 280 ? 14.638 14.946 1.503 1.00 74.00 280 THR A C 1
ATOM 2313 O O . THR A 1 280 ? 14.919 14.802 0.316 1.00 74.00 280 THR A O 1
ATOM 2316 N N . THR A 1 281 ? 15.497 14.644 2.470 1.00 75.88 281 THR A N 1
ATOM 2317 C CA . THR A 1 281 ? 16.768 13.943 2.280 1.00 75.88 281 THR A CA 1
ATOM 2318 C C . THR A 1 281 ? 16.710 12.644 3.068 1.00 75.88 281 THR A C 1
ATOM 2320 O O . THR A 1 281 ? 16.502 12.672 4.276 1.00 75.88 281 THR A O 1
ATOM 2323 N N . VAL A 1 282 ? 16.870 11.519 2.383 1.00 73.38 282 VAL A N 1
ATOM 2324 C CA . VAL A 1 282 ? 16.825 10.178 2.961 1.00 73.38 282 VAL A CA 1
ATOM 2325 C C . VAL A 1 282 ? 18.189 9.531 2.803 1.00 73.38 282 VAL A C 1
ATOM 2327 O O . VAL A 1 282 ? 18.720 9.452 1.693 1.00 73.38 282 VAL A O 1
ATOM 2330 N N . GLU A 1 283 ? 18.748 9.065 3.911 1.00 73.25 283 GLU A N 1
ATOM 2331 C CA . GLU A 1 283 ? 19.924 8.208 3.930 1.00 73.25 283 GLU A CA 1
ATOM 2332 C C . GLU A 1 283 ? 19.486 6.745 3.948 1.00 73.25 283 GLU A C 1
ATOM 2334 O O . GLU A 1 283 ? 18.800 6.279 4.859 1.00 73.25 283 GLU A O 1
ATOM 2339 N N . PHE A 1 284 ? 19.914 6.021 2.926 1.00 71.81 284 PHE A N 1
ATOM 2340 C CA . PHE A 1 284 ? 19.762 4.588 2.787 1.00 71.81 284 PHE A CA 1
ATOM 2341 C C . PHE A 1 284 ? 21.076 3.911 3.157 1.00 71.81 284 PHE A C 1
ATOM 2343 O O . PHE A 1 284 ? 22.122 4.304 2.640 1.00 71.81 284 PHE A O 1
ATOM 2350 N N . SER A 1 285 ? 21.038 2.854 3.959 1.00 69.62 285 SER A N 1
ATOM 2351 C CA . SER A 1 285 ? 22.174 1.949 4.134 1.00 69.62 285 SER A CA 1
ATOM 2352 C C . SER A 1 285 ? 21.881 0.581 3.543 1.00 69.62 285 SER A C 1
ATOM 2354 O O . SER A 1 285 ? 20.763 0.081 3.589 1.00 69.62 285 SER A O 1
ATOM 2356 N N . SER A 1 286 ? 22.904 -0.030 2.963 1.00 63.38 286 SER A N 1
ATOM 2357 C CA . SER A 1 286 ? 22.870 -1.413 2.526 1.00 63.38 286 SER A CA 1
ATOM 2358 C C . SER A 1 286 ? 23.117 -2.300 3.737 1.00 63.38 286 SER A C 1
ATOM 2360 O O . SER A 1 286 ? 24.236 -2.355 4.256 1.00 63.38 286 SER A O 1
ATOM 2362 N N . LYS A 1 287 ? 22.086 -3.014 4.190 1.00 56.22 287 LYS A N 1
ATOM 2363 C CA . LYS A 1 287 ? 22.301 -4.205 5.016 1.00 56.22 287 LYS A CA 1
ATOM 2364 C C . LYS A 1 287 ? 22.561 -5.362 4.052 1.00 56.22 287 LYS A C 1
ATOM 2366 O O . LYS A 1 287 ? 21.873 -5.492 3.043 1.00 56.22 287 LYS A O 1
ATOM 2371 N N . GLY A 1 288 ? 23.609 -6.148 4.320 1.00 47.53 288 GLY A N 1
ATOM 2372 C CA . GLY A 1 288 ? 24.082 -7.209 3.423 1.00 47.53 288 GLY A CA 1
ATOM 2373 C C . GLY A 1 288 ? 22.945 -8.041 2.810 1.00 47.53 288 GLY A C 1
ATOM 2374 O O . GLY A 1 288 ? 21.981 -8.370 3.492 1.00 47.53 288 GLY A O 1
ATOM 2375 N N . GLY A 1 289 ? 23.068 -8.350 1.517 1.00 48.22 289 GLY A N 1
ATOM 2376 C CA . GLY A 1 289 ? 21.997 -8.926 0.690 1.00 48.22 289 GLY A CA 1
ATOM 2377 C C . GLY A 1 289 ? 21.655 -8.050 -0.517 1.00 48.22 289 GLY A C 1
ATOM 2378 O O . GLY A 1 289 ? 21.482 -8.566 -1.612 1.00 48.22 289 GLY A O 1
ATOM 2379 N N . GLY A 1 290 ? 21.723 -6.721 -0.371 1.00 49.59 290 GLY A N 1
ATOM 2380 C CA . GLY A 1 290 ? 21.243 -5.776 -1.393 1.00 49.59 290 GLY A CA 1
ATOM 2381 C C . GLY A 1 290 ? 20.071 -4.913 -0.912 1.00 49.59 290 GLY A C 1
ATOM 2382 O O . GLY A 1 290 ? 19.682 -3.970 -1.600 1.00 49.59 290 GLY A O 1
ATOM 2383 N N . CYS A 1 291 ? 19.560 -5.201 0.285 1.00 41.94 291 CYS A N 1
ATOM 2384 C CA . CYS A 1 291 ? 18.511 -4.474 0.981 1.00 41.94 291 CYS A CA 1
ATOM 2385 C C . CYS A 1 291 ? 18.971 -3.076 1.407 1.00 41.94 291 CYS A C 1
ATOM 2387 O O . CYS A 1 291 ? 19.924 -2.927 2.174 1.00 41.94 291 CYS A O 1
ATOM 2389 N N . LEU A 1 292 ? 18.242 -2.052 0.961 1.00 51.84 292 LEU A N 1
ATOM 2390 C CA . LEU A 1 292 ? 18.418 -0.680 1.425 1.00 51.84 292 LEU A CA 1
ATOM 2391 C C . LEU A 1 292 ? 17.434 -0.390 2.554 1.00 51.84 292 LEU A C 1
ATOM 2393 O O . LEU A 1 292 ? 16.225 -0.505 2.377 1.00 51.84 292 LEU A O 1
ATOM 2397 N N . VAL A 1 293 ? 17.955 -0.002 3.710 1.00 51.09 293 VAL A N 1
ATOM 2398 C CA . VAL A 1 293 ? 17.170 0.404 4.875 1.00 51.09 293 VAL A CA 1
ATOM 2399 C C . VAL A 1 293 ? 17.256 1.914 5.009 1.00 51.09 293 VAL A C 1
ATOM 2401 O O . VAL A 1 293 ? 18.335 2.488 4.877 1.00 51.09 293 VAL A O 1
ATOM 2404 N N . TRP A 1 294 ? 16.118 2.556 5.263 1.00 59.88 294 TRP A N 1
ATOM 2405 C CA . TRP A 1 294 ? 16.066 3.978 5.574 1.00 59.88 294 TRP A CA 1
ATOM 2406 C C . TRP A 1 294 ? 16.643 4.160 6.978 1.00 59.88 294 TRP A C 1
ATOM 2408 O O . TRP A 1 294 ? 16.028 3.735 7.954 1.00 59.88 294 TRP A O 1
ATOM 2418 N N . GLU A 1 295 ? 17.832 4.743 7.089 1.00 58.34 295 GLU A N 1
ATOM 2419 C CA . GLU A 1 295 ? 18.449 4.995 8.396 1.00 58.34 295 GLU A CA 1
ATOM 2420 C C . GLU A 1 295 ? 18.073 6.366 8.934 1.00 58.34 295 GLU A C 1
ATOM 2422 O O . GLU A 1 295 ? 17.856 6.517 10.134 1.00 58.34 295 GLU A O 1
ATOM 2427 N N . GLN A 1 296 ? 18.007 7.368 8.056 1.00 60.97 296 GLN A N 1
ATOM 2428 C CA . GLN A 1 296 ? 17.729 8.742 8.453 1.00 60.97 296 GLN A CA 1
ATOM 2429 C C . GLN A 1 296 ? 16.864 9.442 7.415 1.00 60.97 296 GLN A C 1
ATOM 2431 O O . GLN A 1 296 ? 17.126 9.369 6.215 1.00 60.97 296 GLN A O 1
ATOM 2436 N N . VAL A 1 297 ? 15.856 10.169 7.891 1.00 65.50 297 VAL A N 1
ATOM 2437 C CA . VAL A 1 297 ? 15.023 11.051 7.076 1.00 65.50 297 VAL A CA 1
ATOM 2438 C C . VAL A 1 297 ? 15.140 12.452 7.648 1.00 65.50 297 VAL A C 1
ATOM 2440 O O . VAL A 1 297 ? 14.842 12.687 8.815 1.00 65.50 297 VAL A O 1
ATOM 2443 N N . LYS A 1 298 ? 15.577 13.396 6.819 1.00 70.19 298 LYS A N 1
ATOM 2444 C CA . LYS A 1 298 ? 15.605 14.819 7.140 1.00 70.19 298 LYS A CA 1
ATOM 2445 C C . LYS A 1 298 ? 14.647 15.558 6.223 1.00 70.19 298 LYS A C 1
ATOM 2447 O O . LYS A 1 298 ? 14.774 15.490 5.004 1.00 70.19 298 LYS A O 1
ATOM 2452 N N . GLN A 1 299 ? 13.733 16.310 6.815 1.00 69.06 299 GLN A N 1
ATOM 2453 C CA . GLN A 1 299 ? 12.728 17.093 6.108 1.00 69.06 299 GLN A CA 1
ATOM 2454 C C . GLN A 1 299 ? 12.932 18.583 6.381 1.00 69.06 299 GLN A C 1
ATOM 2456 O O . GLN A 1 299 ? 13.071 18.994 7.529 1.00 69.06 299 GLN A O 1
ATOM 2461 N N . ILE A 1 300 ? 12.997 19.385 5.316 1.00 73.62 300 ILE A N 1
ATOM 2462 C CA . ILE A 1 300 ? 13.127 20.844 5.379 1.00 73.62 300 ILE A CA 1
ATOM 2463 C C . ILE A 1 300 ? 11.959 21.444 4.600 1.00 73.62 300 ILE A C 1
ATOM 2465 O O . ILE A 1 300 ? 11.897 21.336 3.375 1.00 73.62 300 ILE A O 1
ATOM 2469 N N . TRP A 1 301 ? 11.024 22.067 5.311 1.00 69.50 301 TRP A N 1
ATOM 2470 C CA . TRP A 1 301 ? 9.870 22.730 4.708 1.00 69.50 301 TRP A CA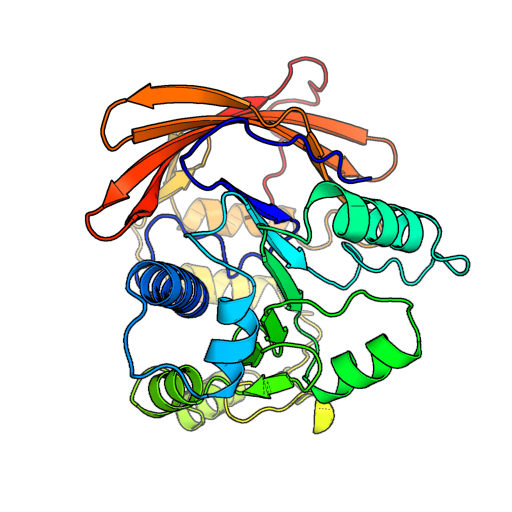 1
ATOM 2471 C C . TRP A 1 301 ? 10.267 24.092 4.136 1.00 69.50 301 TRP A C 1
ATOM 2473 O O . TRP A 1 301 ? 11.053 24.821 4.736 1.00 69.50 301 TRP A O 1
ATOM 2483 N N . SER A 1 302 ? 9.752 24.434 2.954 1.00 59.44 302 SER A N 1
ATOM 2484 C CA . SER A 1 302 ? 10.048 25.726 2.330 1.00 59.44 302 SER A CA 1
ATOM 2485 C C . SER A 1 302 ? 9.315 26.870 3.048 1.00 59.44 302 SER A C 1
ATOM 2487 O O . SER A 1 302 ? 8.094 26.822 3.168 1.00 59.44 302 SER A O 1
ATOM 2489 N N . GLU A 1 303 ? 10.035 27.932 3.422 1.00 49.97 303 GLU A N 1
ATOM 2490 C CA . GLU A 1 303 ? 9.552 29.096 4.202 1.00 49.97 303 GLU A CA 1
ATOM 2491 C C . GLU A 1 303 ? 8.373 29.872 3.574 1.00 49.97 303 GLU A C 1
ATOM 2493 O O . GLU A 1 303 ? 7.713 30.662 4.238 1.00 49.97 303 GLU A O 1
ATOM 2498 N N . LYS A 1 304 ? 8.035 29.645 2.297 1.00 45.91 304 LYS A N 1
ATOM 2499 C CA . LYS A 1 304 ? 6.918 30.344 1.631 1.00 45.91 304 LYS A CA 1
ATOM 2500 C C . LYS A 1 304 ? 5.515 29.917 2.089 1.00 45.91 304 LYS A C 1
ATOM 2502 O O . LYS A 1 304 ? 4.542 30.461 1.575 1.00 45.91 304 LYS A O 1
ATOM 2507 N N . SER A 1 305 ? 5.392 28.983 3.031 1.00 43.38 305 SER A N 1
ATOM 2508 C CA . SER A 1 305 ? 4.107 28.572 3.610 1.00 43.38 305 SER A CA 1
ATOM 2509 C C . SER A 1 305 ? 4.054 28.761 5.128 1.00 43.38 305 SER A C 1
ATOM 2511 O O . SER A 1 305 ? 3.573 27.871 5.832 1.00 43.38 305 SER A O 1
ATOM 2513 N N . GLU A 1 306 ? 4.536 29.899 5.637 1.00 37.03 306 GLU A N 1
ATOM 2514 C CA . GLU A 1 306 ? 4.209 30.374 6.988 1.00 37.03 306 GLU A CA 1
ATOM 2515 C C . GLU A 1 306 ? 2.704 30.676 7.093 1.00 37.03 306 GLU A C 1
ATOM 2517 O O . GLU A 1 306 ? 2.237 31.810 7.024 1.00 37.03 306 GLU A O 1
ATOM 2522 N N . LEU A 1 307 ? 1.915 29.625 7.272 1.00 37.38 307 LEU A N 1
ATOM 2523 C CA . LEU A 1 307 ? 0.800 29.685 8.198 1.00 37.38 307 LEU A CA 1
ATOM 2524 C C . LEU A 1 307 ? 1.328 29.038 9.470 1.00 37.38 307 LEU A C 1
ATOM 2526 O O . LEU A 1 307 ? 1.485 27.822 9.475 1.00 37.38 307 LEU A O 1
ATOM 2530 N N . ASN A 1 308 ? 1.661 29.889 10.450 1.00 36.53 308 ASN A N 1
ATOM 2531 C CA . ASN A 1 308 ? 2.043 29.624 11.842 1.00 36.53 308 ASN A CA 1
ATOM 2532 C C . ASN A 1 308 ? 2.427 28.172 12.158 1.00 36.53 308 ASN A C 1
ATOM 2534 O O . ASN A 1 308 ? 1.583 27.285 12.091 1.00 36.53 308 ASN A O 1
ATOM 2538 N N . ASP A 1 309 ? 3.657 27.961 12.626 1.00 39.94 309 ASP A N 1
ATOM 2539 C CA . ASP A 1 309 ? 4.219 26.662 13.034 1.00 39.94 309 ASP A CA 1
ATOM 2540 C C . ASP A 1 309 ? 3.323 25.813 13.963 1.00 39.94 309 ASP A C 1
ATOM 2542 O O . ASP A 1 309 ? 3.452 24.591 13.992 1.00 39.94 309 ASP A O 1
ATOM 2546 N N . GLU A 1 310 ? 2.345 26.411 14.649 1.00 40.41 310 GLU A N 1
ATOM 2547 C CA . GLU A 1 310 ? 1.315 25.705 15.430 1.00 40.41 310 GLU A CA 1
ATOM 2548 C C . GLU A 1 310 ? 0.264 24.951 14.581 1.00 40.41 310 GLU A C 1
ATOM 2550 O O . GLU A 1 310 ? -0.499 24.147 15.113 1.00 40.41 310 GLU A O 1
ATOM 2555 N N . ASN A 1 311 ? 0.221 25.187 13.266 1.00 38.22 311 ASN A N 1
ATOM 2556 C CA . ASN A 1 311 ? -0.774 24.677 12.317 1.00 38.22 311 ASN A CA 1
ATOM 2557 C C . ASN A 1 311 ? -0.160 23.846 11.177 1.00 38.22 311 ASN A C 1
ATOM 2559 O O . ASN A 1 311 ? -0.844 23.522 10.194 1.00 38.22 311 ASN A O 1
ATOM 2563 N N . SER A 1 312 ? 1.116 23.461 11.291 1.00 39.88 312 SER A N 1
ATOM 2564 C CA . SER A 1 312 ? 1.708 22.420 10.447 1.00 39.88 312 SER A CA 1
ATOM 2565 C C . SER A 1 312 ? 1.090 21.061 10.820 1.00 39.88 312 SER A C 1
ATOM 2567 O O . SER A 1 312 ? 1.656 20.250 11.540 1.00 39.88 312 SER A O 1
ATOM 2569 N N . CYS A 1 313 ? -0.156 20.853 10.378 1.00 38.62 313 CYS A N 1
ATOM 2570 C CA . CYS A 1 313 ? -0.923 19.628 10.583 1.00 38.62 313 CYS A CA 1
ATOM 2571 C C . CYS A 1 313 ? -0.178 18.453 9.953 1.00 38.62 313 CYS A C 1
ATOM 2573 O O . CYS A 1 313 ? -0.288 18.223 8.746 1.00 38.62 313 CYS A O 1
ATOM 2575 N N . TRP A 1 314 ? 0.532 17.703 10.782 1.00 38.81 314 TRP A N 1
ATOM 2576 C CA . TRP A 1 314 ? 0.872 16.327 10.481 1.00 38.81 314 TRP A CA 1
ATOM 2577 C C . TRP A 1 314 ? -0.407 15.503 10.592 1.00 38.81 314 TRP A C 1
ATOM 2579 O O . TRP A 1 314 ? -1.105 15.549 11.606 1.00 38.81 314 TRP A O 1
ATOM 2589 N N . ILE A 1 315 ? -0.730 14.776 9.528 1.00 33.97 315 ILE A N 1
ATOM 2590 C CA . ILE A 1 315 ? -1.559 13.582 9.655 1.00 33.97 315 ILE A CA 1
ATOM 2591 C C . ILE A 1 315 ? -0.571 12.512 10.122 1.00 33.97 315 ILE A C 1
ATOM 2593 O O . ILE A 1 315 ? 0.395 12.242 9.405 1.00 33.97 315 ILE A O 1
ATOM 2597 N N . ILE A 1 316 ? -0.748 12.034 11.358 1.00 31.66 316 ILE A N 1
ATOM 2598 C CA . ILE A 1 316 ? -0.066 10.832 11.863 1.00 31.66 316 ILE A CA 1
ATOM 2599 C C . ILE A 1 316 ? -0.395 9.680 10.922 1.00 31.66 316 ILE A C 1
ATOM 2601 O O . ILE A 1 316 ? -1.601 9.516 10.638 1.00 31.66 316 ILE A O 1
#

InterPro domains:
  IPR006380 Sucrose phosphatase-like domain [PF05116] (12-51)
  IPR006380 Sucrose phosphatase-like domain [PF05116] (67-188)
  IPR023214 HAD superfamily [G3DSA:3.40.50.1000] (66-181)
  IPR032710 NTF2-like domain superfamily [SSF54427] (190-301)
  IPR036412 HAD-like superfamily [SSF56784] (67-168)
  IPR051518 Plant Sucrose Phosphatase [PTHR46521] (59-188)

Solvent-accessible surface area (backbone atoms only — not comparable to full-atom values): 18804 Å² total; per-residue (Å²): 134,83,62,84,71,85,80,93,66,81,74,61,44,77,47,75,47,69,66,74,71,86,75,72,66,96,80,55,93,73,47,58,56,61,53,46,51,53,47,55,50,42,45,56,61,64,68,54,92,80,58,55,78,66,58,42,59,65,44,66,60,40,90,54,64,45,58,35,36,38,39,29,28,38,83,75,67,62,41,54,90,83,48,87,81,42,61,70,43,50,50,48,47,52,49,38,61,74,76,39,54,71,51,38,44,44,29,38,35,35,70,47,32,72,65,58,46,55,51,46,57,74,77,41,89,65,75,74,36,54,33,41,29,18,41,69,60,64,40,49,23,38,41,87,84,50,49,66,42,62,68,58,52,49,53,38,62,72,80,72,56,61,69,65,60,54,51,55,61,53,60,78,40,82,68,48,42,76,51,59,73,81,62,47,47,98,84,34,84,50,63,49,58,82,74,86,56,52,67,59,52,52,50,52,54,46,68,71,46,61,92,85,40,70,35,76,41,85,89,74,46,82,40,51,36,60,60,54,56,58,53,51,66,76,50,67,71,60,67,65,96,55,57,72,49,74,48,56,36,75,70,39,77,78,47,78,50,95,59,33,38,32,37,34,29,36,41,37,41,32,50,73,90,51,68,48,48,28,47,35,38,37,35,31,33,52,49,90,86,77,47,70,42,83,76,44,73,48,76,45,68,56,79,91,59,80,62,57,87,92,62,69,76,72,83,127

Mean predicted aligned error: 13.71 Å

Foldseek 3Di:
DFDDDDDPDDDADEAEFDDPCLQDDQDDPLSVLVVVVLVLLLCLAPVDPPPDVVSVVLSVLAPHRASYEYEYEDDLTLDDPPPPPCVVNVVVVVCCVPPPVRRYFYEYEYLADPVVVVVVVVRHVHDWGQWYHYNNSQWIAGTDVRHTPVVSPVVCVPPSADPVVVVVVCVVPPQWAWDDPNSDDPRHTDTDGDPPPVVVVLVVVLVVDDQQDWDQDLQRDIDGPSVVSVVVVVCVCPLPVWRKGKYKADWDFPDDDPQKTKIWIWIWIDTHHDIWIKTKIWMWGDDPSSDTRGPDIDIDTDPPPPPDPVPPDDPD

Sequence (316 aa):
MLIMERLKSPPPLMIVSDLDHTMVDHQDHDNLSLLRFNSLWEDAYRRDSLLDTKNMLIMERLKSPPPLMIVSDLDHTMVDHQDHDNLSLLRFNSLWEDAYRRDSLLVFSTARSPILYKELRKEKPLLTPDIIVTSIGTEIAFGNSMVPDHSWVETLNTDKWNREIVLEETSKFPELTLQPKTEQRLHKRLRRGEIKKYETYIASFKEACHQDAVFFHPAGGEKSLRDTIDELKKYNGNRSGKKFWVWVDQVRVIDKIPGKCIVKFDKWEQCEDERKCCTTTVEFSSKGGGCLVWEQVKQIWSEKSELNDENSCWII